Protein AF-A0A1W9WDD3-F1 (afdb_monomer)

Structure (mmCIF, N/CA/C/O backbone):
data_AF-A0A1W9WDD3-F1
#
_entry.id   AF-A0A1W9WDD3-F1
#
loop_
_atom_site.group_PDB
_atom_site.id
_atom_site.type_symbol
_atom_site.label_atom_id
_atom_site.label_alt_id
_atom_site.label_comp_id
_atom_site.label_asym_id
_atom_site.label_entity_id
_atom_site.label_seq_id
_atom_site.pdbx_PDB_ins_code
_atom_site.Cartn_x
_atom_site.Cartn_y
_atom_site.Cartn_z
_atom_site.occupancy
_atom_site.B_iso_or_equiv
_atom_site.auth_seq_id
_atom_site.auth_comp_id
_atom_site.auth_asym_id
_atom_site.auth_atom_id
_atom_site.pdbx_PDB_model_num
ATOM 1 N N . MET A 1 1 ? 7.360 3.149 29.849 1.00 46.75 1 MET A N 1
ATOM 2 C CA . MET A 1 1 ? 6.238 3.292 30.811 1.00 46.75 1 MET A CA 1
ATOM 3 C C . MET A 1 1 ? 6.661 3.147 32.284 1.00 46.75 1 MET A C 1
ATOM 5 O O . MET A 1 1 ? 6.089 3.833 33.117 1.00 46.75 1 MET A O 1
ATOM 9 N N . PHE A 1 2 ? 7.670 2.325 32.626 1.00 32.56 2 PHE A N 1
ATOM 10 C CA . PHE A 1 2 ? 8.120 2.121 34.021 1.00 32.56 2 PHE A CA 1
ATOM 11 C C . PHE A 1 2 ? 9.013 3.241 34.602 1.00 32.56 2 PHE A C 1
ATOM 13 O O . PHE A 1 2 ? 8.835 3.617 35.754 1.00 32.56 2 PHE A O 1
ATOM 20 N N . GLN A 1 3 ? 9.908 3.837 33.804 1.00 34.47 3 GLN A N 1
ATOM 21 C CA . GLN A 1 3 ? 10.825 4.909 34.243 1.00 34.47 3 GLN A CA 1
ATOM 22 C C . GLN A 1 3 ? 10.103 6.192 34.716 1.00 34.47 3 GLN A C 1
ATOM 24 O O . GLN A 1 3 ? 10.503 6.810 35.697 1.00 34.47 3 GLN A O 1
ATOM 29 N N . TYR A 1 4 ? 8.972 6.546 34.094 1.00 38.78 4 TYR A N 1
ATOM 30 C CA . TYR A 1 4 ? 8.198 7.745 34.450 1.00 38.78 4 TYR A CA 1
ATOM 31 C C . TYR A 1 4 ? 7.483 7.638 35.805 1.00 38.78 4 TYR A C 1
ATOM 33 O O . TYR A 1 4 ? 7.328 8.643 36.494 1.00 38.78 4 TYR A O 1
ATOM 41 N N . LYS A 1 5 ? 7.071 6.433 36.225 1.00 41.44 5 LYS A N 1
ATOM 42 C CA . LYS A 1 5 ? 6.385 6.248 37.516 1.00 41.44 5 LYS A CA 1
ATOM 43 C C . LYS A 1 5 ? 7.312 6.486 38.711 1.00 41.44 5 LYS A C 1
ATOM 45 O O . LYS A 1 5 ? 6.849 6.983 39.731 1.00 41.44 5 LYS A O 1
ATOM 50 N N . VAL A 1 6 ? 8.605 6.178 38.577 1.00 46.84 6 VAL A N 1
ATOM 51 C CA . VAL A 1 6 ? 9.590 6.336 39.662 1.00 46.84 6 VAL A CA 1
ATOM 52 C C . VAL A 1 6 ? 9.939 7.812 39.882 1.00 46.84 6 VAL A C 1
ATOM 54 O O . VAL A 1 6 ? 9.954 8.271 41.020 1.00 46.84 6 VAL A O 1
ATOM 57 N N . TYR A 1 7 ? 10.105 8.591 38.808 1.00 41.84 7 TYR A N 1
ATOM 58 C CA . TYR A 1 7 ? 10.371 10.035 38.902 1.00 41.84 7 TYR A CA 1
ATOM 59 C C . TYR A 1 7 ? 9.214 10.822 39.545 1.00 41.84 7 TYR A C 1
ATOM 61 O O . TYR A 1 7 ? 9.441 11.731 40.343 1.00 41.84 7 TYR A O 1
ATOM 69 N N . ILE A 1 8 ? 7.968 10.437 39.245 1.00 50.91 8 ILE A N 1
ATOM 70 C CA . ILE A 1 8 ? 6.753 11.048 39.812 1.00 50.91 8 ILE A CA 1
ATOM 71 C C . ILE A 1 8 ? 6.633 10.767 41.321 1.00 50.91 8 ILE A C 1
ATOM 73 O O . ILE A 1 8 ? 6.201 11.638 42.076 1.00 50.91 8 ILE A O 1
ATOM 77 N N . LEU A 1 9 ? 7.055 9.582 41.772 1.00 50.31 9 LEU A N 1
ATOM 78 C CA . LEU A 1 9 ? 7.060 9.195 43.188 1.00 50.31 9 LEU A CA 1
ATOM 79 C C . LEU A 1 9 ? 8.113 9.958 44.007 1.00 50.31 9 LEU A C 1
ATOM 81 O O . LEU A 1 9 ?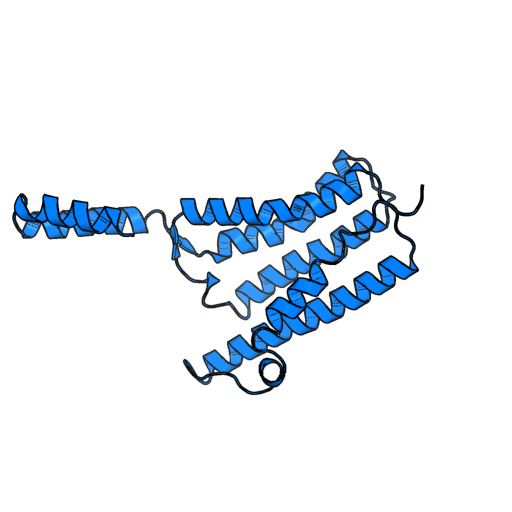 7.837 10.335 45.143 1.00 50.31 9 LEU A O 1
ATOM 85 N N . ILE A 1 10 ? 9.285 10.234 43.427 1.00 51.50 10 ILE A N 1
ATOM 86 C CA . ILE A 1 10 ? 10.371 10.958 44.111 1.00 51.50 10 ILE A CA 1
ATOM 87 C C . ILE A 1 10 ? 10.039 12.454 44.261 1.00 51.50 10 ILE A C 1
ATOM 89 O O . ILE A 1 10 ? 10.253 13.029 45.326 1.00 51.50 10 ILE A O 1
ATOM 93 N N . LEU A 1 11 ? 9.445 13.083 43.240 1.00 48.47 11 LEU A N 1
ATOM 94 C CA . LEU A 1 11 ? 9.060 14.503 43.291 1.00 48.47 11 LEU A CA 1
ATOM 95 C C . LEU A 1 11 ? 7.796 14.769 44.130 1.00 48.47 11 LEU A C 1
ATOM 97 O O . LEU A 1 11 ? 7.640 15.863 44.676 1.00 48.47 11 LEU A O 1
ATOM 101 N N . GLY A 1 12 ? 6.914 13.774 44.281 1.00 50.69 12 GLY A N 1
ATOM 102 C CA . GLY A 1 12 ? 5.698 13.876 45.097 1.00 50.69 12 GLY A CA 1
ATOM 103 C C . GLY A 1 12 ? 5.953 14.060 46.598 1.00 50.69 12 GLY A C 1
ATOM 104 O O . GLY A 1 12 ? 5.096 14.606 47.286 1.00 50.69 12 GLY A O 1
ATOM 105 N N . ASN A 1 13 ? 7.131 13.669 47.097 1.00 51.78 13 ASN A N 1
ATOM 106 C CA . ASN A 1 13 ? 7.513 13.845 48.504 1.00 51.78 13 ASN A CA 1
ATOM 107 C C . ASN A 1 13 ? 8.110 15.227 48.828 1.00 51.78 13 ASN A C 1
ATOM 109 O O . ASN A 1 13 ? 8.230 15.567 50.001 1.00 51.78 13 ASN A O 1
ATOM 113 N N . LEU A 1 14 ? 8.472 16.028 47.819 1.00 53.59 14 LEU A N 1
ATOM 114 C CA . LEU A 1 14 ? 9.126 17.334 48.003 1.00 53.59 14 LEU A CA 1
ATOM 115 C C . LEU A 1 14 ? 8.222 18.528 47.653 1.00 53.59 14 LEU A C 1
ATOM 117 O O . LEU A 1 14 ? 8.527 19.658 48.031 1.00 53.59 14 LEU A O 1
ATOM 121 N N . ALA A 1 15 ? 7.102 18.307 46.959 1.00 52.41 15 ALA A N 1
ATOM 122 C CA . ALA A 1 15 ? 6.216 19.375 46.502 1.00 52.41 15 ALA A CA 1
ATOM 123 C C . ALA A 1 15 ? 4.875 19.384 47.251 1.00 52.41 15 ALA A C 1
ATOM 125 O O . ALA A 1 15 ? 4.156 18.389 47.303 1.00 52.41 15 ALA A O 1
ATOM 126 N N . ASN A 1 16 ? 4.500 20.558 47.767 1.00 55.00 16 ASN A N 1
ATOM 127 C CA . ASN A 1 16 ? 3.171 20.837 48.311 1.00 55.00 16 ASN A CA 1
ATOM 128 C C . ASN A 1 16 ? 2.078 20.381 47.311 1.00 55.00 16 ASN A C 1
ATOM 130 O O . ASN A 1 16 ? 2.201 20.631 46.107 1.00 55.00 16 ASN A O 1
ATOM 134 N N . LYS A 1 17 ? 1.022 19.699 47.786 1.00 54.47 17 LYS A N 1
ATOM 135 C CA . LYS A 1 17 ? 0.016 18.977 46.960 1.00 54.47 17 LYS A CA 1
ATOM 136 C C . LYS A 1 17 ? -0.581 19.810 45.813 1.00 54.47 17 LYS A C 1
ATOM 138 O O . LYS A 1 17 ? 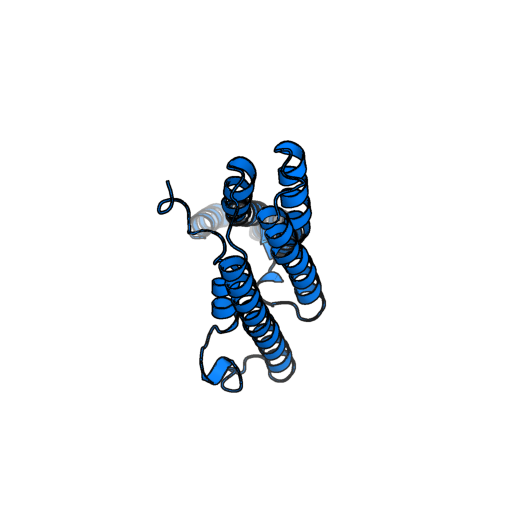-0.933 19.259 44.770 1.00 54.47 17 LYS A O 1
ATOM 143 N N . THR A 1 18 ? -0.692 21.125 45.993 1.00 54.03 18 THR A N 1
ATOM 144 C CA . THR A 1 18 ? -1.180 22.078 44.984 1.00 54.03 18 THR A CA 1
ATOM 145 C C . THR A 1 18 ? -0.206 22.266 43.818 1.00 54.03 18 THR A C 1
ATOM 147 O O . THR A 1 18 ? -0.636 22.247 42.668 1.00 54.03 18 THR A O 1
ATOM 150 N N . ASN A 1 19 ? 1.102 22.345 44.077 1.00 54.97 19 ASN A N 1
ATOM 151 C CA . ASN A 1 19 ? 2.125 22.462 43.034 1.00 54.97 19 ASN A CA 1
ATOM 152 C C . ASN A 1 19 ? 2.305 21.159 42.256 1.00 54.97 19 ASN A C 1
ATOM 154 O O . ASN A 1 19 ? 2.484 21.201 41.043 1.00 54.97 19 ASN A O 1
ATOM 158 N N . PHE A 1 20 ? 2.186 20.003 42.912 1.00 55.28 20 PHE A N 1
ATOM 159 C CA . PHE A 1 20 ? 2.306 18.706 42.243 1.00 55.28 20 PHE A CA 1
ATOM 160 C C . PHE A 1 20 ? 1.194 18.474 41.209 1.00 55.28 20 PHE A C 1
ATOM 162 O O . PHE A 1 20 ? 1.467 18.051 40.086 1.00 55.28 20 PHE A O 1
ATOM 169 N N . ARG A 1 21 ? -0.060 18.817 41.541 1.00 54.81 21 ARG A N 1
ATOM 170 C CA . ARG A 1 21 ? -1.188 18.701 40.601 1.00 54.81 21 ARG A CA 1
ATOM 171 C C . ARG A 1 21 ? -1.013 19.623 39.393 1.00 54.81 21 ARG A C 1
ATOM 173 O O . ARG A 1 21 ? -1.280 19.200 38.270 1.00 54.81 21 ARG A O 1
ATOM 180 N N . SER A 1 22 ? -0.514 20.837 39.609 1.00 56.34 22 SER A N 1
ATOM 181 C CA . SER A 1 22 ? -0.188 21.782 38.537 1.00 56.34 22 SER A CA 1
ATOM 182 C C . SER A 1 22 ? 0.984 21.306 37.678 1.00 56.34 22 SER A C 1
ATOM 184 O O . SER A 1 22 ? 0.928 21.445 36.464 1.00 56.34 22 SER A O 1
ATOM 186 N N . TYR A 1 23 ? 2.006 20.680 38.269 1.00 51.06 23 TYR A N 1
ATOM 187 C CA . TYR A 1 23 ? 3.180 20.165 37.553 1.00 51.06 23 TYR A CA 1
ATOM 188 C C . TYR A 1 23 ? 2.857 18.935 36.694 1.00 51.06 23 TYR A C 1
ATOM 190 O O . TYR A 1 23 ? 3.277 18.857 35.538 1.00 51.06 23 TYR A O 1
ATOM 198 N N . VAL A 1 24 ? 2.071 17.998 37.239 1.00 56.69 24 VAL A N 1
ATOM 199 C CA . VAL A 1 24 ? 1.551 16.831 36.508 1.00 56.69 24 VAL A CA 1
ATOM 200 C C . VAL A 1 24 ? 0.589 17.279 35.412 1.00 56.69 24 VAL A C 1
ATOM 202 O O . VAL A 1 24 ? 0.686 16.782 34.293 1.00 56.69 24 VAL A O 1
ATOM 205 N N . SER A 1 25 ? -0.288 18.250 35.689 1.00 53.16 25 SER A N 1
ATOM 206 C CA . SER A 1 25 ? -1.156 18.857 34.673 1.00 53.16 25 SER A CA 1
ATOM 207 C C . SER A 1 25 ? -0.328 19.531 33.574 1.00 53.16 25 SER A C 1
ATOM 209 O O . SER A 1 25 ? -0.533 19.244 32.406 1.00 53.16 25 SER A O 1
ATOM 211 N N . PHE A 1 26 ? 0.691 20.324 33.914 1.00 53.69 26 PHE A N 1
ATOM 212 C CA . PHE A 1 26 ? 1.566 21.004 32.953 1.00 53.69 26 PHE A CA 1
ATOM 213 C C . PHE A 1 26 ? 2.357 20.033 32.061 1.00 53.69 26 PHE A C 1
ATOM 215 O O . PHE A 1 26 ? 2.370 20.199 30.844 1.00 53.69 26 PHE A O 1
ATOM 222 N N . HIS A 1 27 ? 2.956 18.979 32.627 1.00 51.25 27 HIS A N 1
ATOM 223 C CA . HIS A 1 27 ? 3.665 17.958 31.842 1.00 51.25 27 HIS A CA 1
ATOM 224 C C . HIS A 1 27 ? 2.716 17.110 30.986 1.00 51.25 27 HIS A C 1
ATOM 226 O O . HIS A 1 27 ? 3.048 16.789 29.847 1.00 51.25 27 HIS A O 1
ATOM 232 N N . SER A 1 28 ? 1.526 16.785 31.498 1.00 53.06 28 SER A N 1
ATOM 233 C CA . SER A 1 28 ? 0.497 16.080 30.722 1.00 53.06 28 SER A CA 1
ATOM 234 C C . SER A 1 28 ? -0.015 16.955 29.575 1.00 53.06 28 SER A C 1
ATOM 236 O O . SER A 1 28 ? -0.119 16.483 28.451 1.00 53.06 28 SER A O 1
ATOM 238 N N . ASN A 1 29 ? -0.237 18.247 29.821 1.00 49.88 29 ASN A N 1
ATOM 239 C CA . ASN A 1 29 ? -0.678 19.210 28.812 1.00 49.88 29 ASN A CA 1
ATOM 240 C C . ASN A 1 29 ? 0.407 19.474 27.755 1.00 49.88 29 ASN A C 1
ATOM 242 O O . ASN A 1 29 ? 0.085 19.602 26.579 1.00 49.88 29 ASN A O 1
ATOM 246 N N . CYS A 1 30 ? 1.690 19.480 28.132 1.00 48.28 30 CYS A N 1
ATOM 247 C CA . CYS A 1 30 ? 2.807 19.589 27.187 1.00 48.28 30 CYS A CA 1
ATOM 248 C C . CYS A 1 30 ? 2.955 18.330 26.310 1.00 48.28 30 CYS A C 1
ATOM 250 O O . CYS A 1 30 ? 3.182 18.433 25.107 1.00 48.28 30 CYS A O 1
ATOM 252 N N . ALA A 1 31 ? 2.744 17.137 26.876 1.00 51.06 31 ALA A N 1
ATOM 253 C CA . ALA A 1 31 ? 2.709 15.891 26.106 1.00 51.06 31 ALA A CA 1
ATOM 254 C C . ALA A 1 31 ? 1.497 15.815 25.153 1.00 51.06 31 ALA A C 1
ATOM 256 O O . ALA A 1 31 ? 1.619 15.273 24.057 1.00 51.06 31 ALA A O 1
ATOM 257 N N . ILE A 1 32 ? 0.354 16.395 25.538 1.00 54.72 32 ILE A N 1
ATOM 258 C CA . ILE A 1 32 ? -0.838 16.518 24.682 1.00 54.72 32 ILE A CA 1
ATOM 259 C C . ILE A 1 32 ? -0.589 17.498 23.520 1.00 54.72 32 ILE A C 1
ATOM 261 O O . ILE A 1 32 ? -1.024 17.228 22.402 1.00 54.72 32 ILE A O 1
ATOM 265 N N . LEU A 1 33 ? 0.172 18.581 23.736 1.00 57.88 33 LEU A N 1
ATOM 266 C CA . LEU A 1 33 ? 0.519 19.563 22.692 1.00 57.88 33 LEU A CA 1
ATOM 267 C C . LEU A 1 33 ? 1.367 18.979 21.541 1.00 57.88 33 LEU A C 1
ATOM 269 O O . LEU A 1 33 ? 1.357 19.532 20.445 1.00 57.88 33 LEU A O 1
ATOM 273 N N . PHE A 1 34 ? 2.046 17.846 21.755 1.00 69.44 34 PHE A N 1
ATOM 274 C CA . PHE A 1 34 ? 2.798 17.107 20.731 1.00 69.44 34 PHE A CA 1
ATOM 275 C C . PHE A 1 34 ? 2.235 15.694 20.512 1.00 69.44 34 PHE A C 1
ATOM 277 O O . PHE A 1 34 ? 2.986 14.716 20.385 1.00 69.44 34 PHE A O 1
ATOM 284 N N . SER A 1 35 ? 0.911 15.577 20.443 1.00 82.25 35 SER A N 1
ATOM 285 C CA . SER A 1 35 ? 0.232 14.343 20.046 1.00 82.25 35 SER A CA 1
A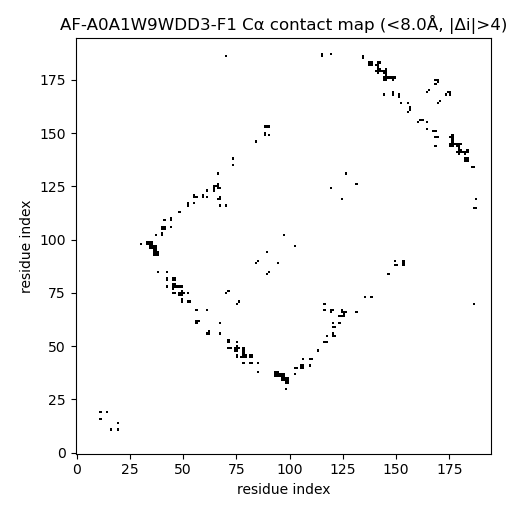TOM 286 C C . SER A 1 35 ? -0.569 14.540 18.760 1.00 82.25 35 SER A C 1
ATOM 288 O O . SER A 1 35 ? -1.079 15.628 18.498 1.00 82.25 35 SER A O 1
ATOM 290 N N . MET A 1 36 ? -0.586 13.510 17.915 1.00 88.88 36 MET A N 1
ATOM 291 C CA . MET A 1 36 ? -1.409 13.461 16.708 1.00 88.88 36 MET A CA 1
ATOM 292 C C . MET A 1 36 ? -1.931 12.048 16.483 1.00 88.88 36 MET A C 1
ATOM 294 O O . MET A 1 36 ? -1.282 11.060 16.840 1.00 88.88 36 MET A O 1
ATOM 298 N N . LYS A 1 37 ? -3.067 11.951 15.793 1.00 92.44 37 LYS A N 1
ATOM 299 C CA . LYS A 1 37 ? -3.647 10.672 15.394 1.00 92.44 37 LYS A CA 1
ATOM 300 C C . LYS A 1 37 ? -2.690 9.873 14.525 1.00 92.44 37 LYS A C 1
ATOM 302 O O . LYS A 1 37 ? -2.165 10.373 13.524 1.00 92.44 37 LYS A O 1
ATOM 307 N N . GLN A 1 38 ? -2.546 8.595 14.860 1.00 92.62 38 GLN A N 1
ATOM 308 C CA . GLN A 1 38 ? -1.686 7.668 14.129 1.00 92.62 38 GLN A CA 1
ATOM 309 C C . GLN A 1 38 ? -2.016 7.604 12.630 1.00 92.62 38 GLN A C 1
ATOM 311 O O . GLN A 1 38 ? -1.099 7.498 11.810 1.00 92.62 38 GLN A O 1
ATOM 316 N N . LYS A 1 39 ? -3.296 7.728 12.257 1.00 93.62 39 LYS A N 1
ATOM 317 C CA . LYS A 1 39 ? -3.730 7.696 10.856 1.00 93.62 39 LYS A CA 1
ATOM 318 C C . LYS A 1 39 ? -3.023 8.715 9.971 1.00 93.62 39 LYS A C 1
ATOM 320 O O . LYS A 1 39 ? -2.744 8.392 8.829 1.00 93.62 39 LYS A O 1
ATOM 325 N N . TYR A 1 40 ? -2.666 9.901 10.472 1.00 93.81 40 TYR A N 1
ATOM 326 C CA . TYR A 1 40 ? -2.059 10.930 9.623 1.00 93.81 40 TYR A CA 1
ATOM 327 C C . TYR A 1 40 ? -0.694 10.502 9.086 1.00 93.81 40 TYR A C 1
ATOM 329 O O . TYR A 1 40 ? -0.394 10.748 7.920 1.00 93.81 40 TYR A O 1
ATOM 337 N N . PHE A 1 41 ? 0.106 9.804 9.894 1.00 93.75 41 PHE A N 1
ATOM 338 C CA . PHE A 1 41 ? 1.389 9.256 9.451 1.00 93.75 41 PHE A CA 1
ATOM 339 C C . PHE A 1 41 ? 1.190 8.155 8.404 1.00 93.75 41 PHE A C 1
ATOM 341 O O . PHE A 1 41 ? 1.862 8.143 7.373 1.00 93.75 41 PHE A O 1
ATOM 348 N N . ILE A 1 42 ? 0.238 7.253 8.653 1.00 92.50 42 ILE A N 1
ATOM 349 C CA . ILE A 1 42 ? -0.048 6.119 7.770 1.00 92.50 42 ILE A CA 1
ATOM 350 C C . ILE A 1 42 ? -0.628 6.607 6.436 1.00 92.50 42 ILE A C 1
ATOM 352 O O . ILE A 1 42 ? -0.112 6.262 5.375 1.00 92.50 42 ILE A O 1
ATOM 356 N N . ASP A 1 43 ? -1.666 7.436 6.485 1.00 95.19 43 ASP A N 1
ATOM 357 C CA . ASP A 1 43 ? -2.387 7.941 5.319 1.00 95.19 43 ASP A CA 1
ATOM 358 C C . ASP A 1 43 ? -1.480 8.804 4.444 1.00 95.19 43 ASP A C 1
ATOM 360 O O . ASP A 1 43 ? -1.488 8.642 3.226 1.00 95.19 43 ASP A O 1
ATOM 364 N N . SER A 1 44 ? -0.628 9.643 5.046 1.00 94.50 44 SER A N 1
ATOM 365 C CA . SER A 1 44 ? 0.354 10.435 4.293 1.00 94.50 44 SER A CA 1
ATOM 366 C C . SER A 1 44 ? 1.336 9.539 3.543 1.00 94.50 44 SER A C 1
ATOM 368 O O . SER A 1 44 ? 1.573 9.745 2.355 1.00 94.50 44 SER A O 1
ATOM 370 N N . HIS A 1 45 ? 1.869 8.502 4.197 1.00 94.88 45 HIS A N 1
ATOM 371 C CA . HIS A 1 45 ? 2.766 7.549 3.543 1.00 94.88 45 HIS A CA 1
ATOM 372 C C . HIS A 1 45 ? 2.064 6.806 2.392 1.00 94.88 45 HIS A C 1
ATOM 374 O O . HIS A 1 45 ? 2.619 6.661 1.298 1.00 94.88 45 HIS A O 1
ATOM 380 N N . LYS A 1 46 ? 0.833 6.331 2.614 1.00 93.44 46 LYS A N 1
ATOM 381 C CA . LYS A 1 46 ? 0.049 5.615 1.595 1.00 93.44 46 LYS A CA 1
ATOM 382 C C . LYS A 1 46 ? -0.283 6.523 0.407 1.00 93.44 46 LYS A C 1
ATOM 384 O O . LYS A 1 46 ? -0.047 6.112 -0.726 1.00 93.44 46 LYS A O 1
ATOM 389 N N . ALA A 1 47 ? -0.721 7.758 0.648 1.00 93.88 47 ALA A N 1
ATOM 390 C CA . ALA A 1 47 ? -0.989 8.751 -0.395 1.00 93.88 47 ALA A CA 1
ATOM 391 C C . ALA A 1 47 ? 0.264 9.078 -1.221 1.00 93.88 47 ALA A C 1
ATOM 393 O O . ALA A 1 47 ? 0.213 9.143 -2.449 1.00 93.88 47 ALA A O 1
ATOM 394 N N . LEU A 1 48 ? 1.404 9.246 -0.546 1.00 95.88 48 LEU A N 1
ATOM 395 C CA . LEU A 1 48 ? 2.659 9.650 -1.173 1.00 95.88 48 LEU A CA 1
ATOM 396 C C . LEU A 1 48 ? 3.320 8.521 -1.978 1.00 95.88 48 LEU A C 1
ATOM 398 O O . LEU A 1 48 ? 4.105 8.795 -2.882 1.00 95.88 48 LEU A O 1
ATOM 402 N N . THR A 1 49 ? 2.980 7.259 -1.700 1.00 94.69 49 THR A N 1
ATOM 403 C CA . THR A 1 49 ? 3.606 6.090 -2.340 1.00 94.69 49 THR A CA 1
ATOM 404 C C . THR A 1 49 ? 3.537 6.158 -3.870 1.00 94.69 49 THR A C 1
ATOM 406 O O . THR A 1 49 ? 4.549 5.935 -4.527 1.00 94.69 49 THR A O 1
ATOM 409 N N . GLY A 1 50 ? 2.390 6.525 -4.455 1.00 95.12 50 GLY A N 1
ATOM 410 C CA . GLY A 1 50 ? 2.271 6.653 -5.913 1.00 95.12 50 GLY A CA 1
ATOM 411 C C . GLY A 1 50 ? 3.192 7.732 -6.497 1.00 95.12 50 GLY A C 1
ATOM 412 O O . GLY A 1 50 ? 3.878 7.497 -7.487 1.00 95.12 50 GLY A O 1
ATOM 413 N N . LEU A 1 51 ? 3.275 8.894 -5.845 1.00 97.44 51 LEU A N 1
ATOM 414 C CA . LEU A 1 51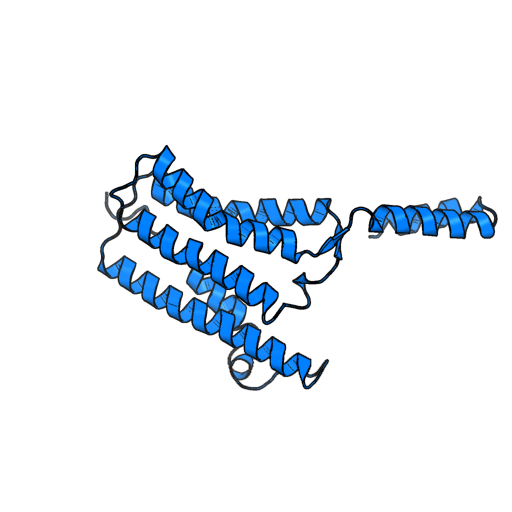 ? 4.151 9.989 -6.278 1.00 97.44 51 LEU A CA 1
ATOM 415 C C . LEU A 1 51 ? 5.632 9.611 -6.171 1.00 97.44 51 LEU A C 1
ATOM 417 O O . LEU A 1 51 ? 6.409 9.935 -7.064 1.00 97.44 51 LEU A O 1
ATOM 421 N N . VAL A 1 52 ? 6.015 8.892 -5.113 1.00 96.69 52 VAL A N 1
ATOM 422 C CA . VAL A 1 52 ? 7.387 8.398 -4.925 1.00 96.69 52 VAL A CA 1
ATOM 423 C C . VAL A 1 52 ? 7.762 7.405 -6.018 1.00 96.69 52 VAL A C 1
ATOM 425 O O . VAL A 1 52 ? 8.831 7.533 -6.608 1.00 96.69 52 VAL A O 1
ATOM 428 N N . VAL A 1 53 ? 6.882 6.457 -6.345 1.00 96.81 53 VAL A N 1
ATOM 429 C CA . VAL A 1 53 ? 7.131 5.493 -7.427 1.00 96.81 53 VAL A CA 1
ATOM 430 C C . VAL A 1 53 ? 7.228 6.203 -8.781 1.00 96.81 53 VAL A C 1
ATOM 432 O O . VAL A 1 53 ? 8.140 5.916 -9.552 1.00 96.81 53 VAL A O 1
ATOM 435 N N . LEU A 1 54 ? 6.353 7.171 -9.063 1.00 97.94 54 LEU A N 1
ATOM 436 C CA . LEU A 1 54 ? 6.430 7.968 -10.292 1.00 97.94 54 LEU A CA 1
ATOM 437 C C . LEU A 1 54 ? 7.741 8.769 -10.374 1.00 97.94 54 LEU A C 1
ATOM 439 O O . LEU A 1 54 ? 8.375 8.816 -11.428 1.00 97.94 54 LEU A O 1
ATOM 443 N N . LEU A 1 55 ? 8.181 9.352 -9.257 1.00 98.00 55 LEU A N 1
ATOM 444 C CA . LEU A 1 55 ? 9.467 10.038 -9.171 1.00 98.00 55 LEU A CA 1
ATOM 445 C C . LEU A 1 55 ? 10.636 9.073 -9.418 1.00 98.00 55 LEU A C 1
ATOM 447 O O . LEU A 1 55 ? 11.569 9.428 -10.132 1.00 98.00 55 LEU A O 1
ATOM 451 N N . MET A 1 56 ? 10.582 7.847 -8.890 1.00 97.56 56 MET A N 1
ATOM 452 C CA . MET A 1 56 ? 11.585 6.817 -9.179 1.00 97.56 56 MET A CA 1
ATOM 453 C C . MET A 1 56 ? 11.624 6.483 -10.678 1.00 97.56 56 MET A C 1
ATOM 455 O O . MET A 1 56 ? 12.712 6.427 -11.247 1.00 97.56 56 MET A O 1
ATOM 459 N N . ILE A 1 57 ? 10.469 6.323 -11.338 1.00 97.88 57 ILE A N 1
ATOM 460 C CA . ILE A 1 57 ? 10.405 6.099 -12.796 1.00 97.88 57 ILE A CA 1
ATOM 461 C C . ILE A 1 57 ? 11.116 7.231 -13.546 1.00 97.88 57 ILE A C 1
ATOM 463 O O . ILE A 1 57 ? 11.895 6.959 -14.461 1.00 97.88 57 ILE A O 1
ATOM 467 N N . ALA A 1 58 ? 10.897 8.480 -13.129 1.00 98.19 58 ALA A N 1
ATOM 468 C CA . ALA A 1 58 ? 11.533 9.645 -13.734 1.00 98.19 58 ALA A CA 1
ATOM 469 C C . ALA A 1 58 ? 13.054 9.680 -13.502 1.00 98.19 58 ALA A C 1
ATOM 471 O O . ALA A 1 58 ? 13.806 9.862 -14.457 1.00 98.19 58 ALA A O 1
ATOM 472 N N . ILE A 1 59 ? 13.513 9.465 -12.262 1.00 98.25 59 ILE A N 1
ATOM 473 C CA . ILE A 1 59 ? 14.941 9.498 -11.892 1.00 98.25 59 ILE A CA 1
ATOM 474 C C . ILE A 1 59 ? 15.740 8.417 -12.634 1.00 98.25 59 ILE A C 1
ATOM 476 O O . IL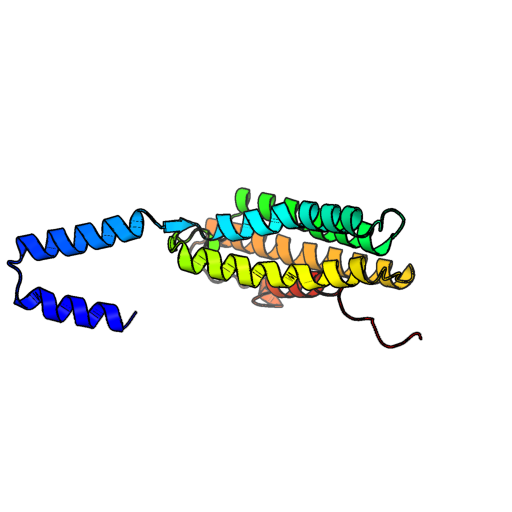E A 1 59 ? 16.847 8.683 -13.094 1.00 98.25 59 ILE A O 1
ATOM 480 N N . TYR A 1 60 ? 15.182 7.212 -12.770 1.00 97.56 60 TYR A N 1
ATOM 481 C CA . TYR A 1 60 ? 15.844 6.071 -13.418 1.00 97.56 60 TYR A CA 1
ATOM 482 C C . TYR A 1 60 ? 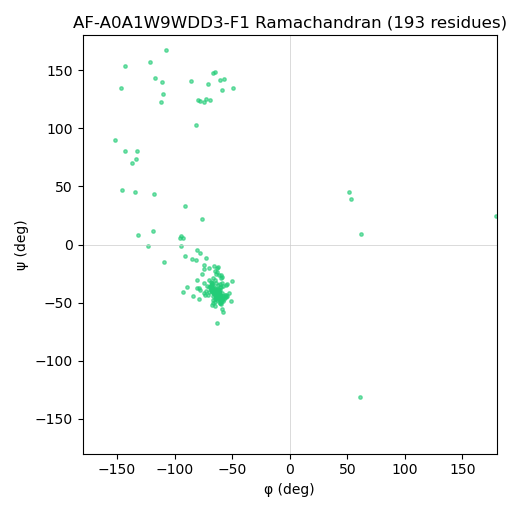15.496 5.917 -14.910 1.00 97.56 60 TYR A C 1
ATOM 484 O O . TYR A 1 60 ? 15.874 4.919 -15.526 1.00 97.56 60 TYR A O 1
ATOM 492 N N . ASN A 1 61 ? 14.779 6.885 -15.495 1.00 97.50 61 ASN A N 1
ATOM 493 C CA . ASN A 1 61 ? 14.372 6.907 -16.904 1.00 97.50 61 ASN A CA 1
ATOM 494 C C . ASN A 1 61 ? 13.624 5.634 -17.371 1.00 97.50 61 ASN A C 1
ATOM 496 O O . ASN A 1 61 ? 13.813 5.156 -18.488 1.00 97.50 61 ASN A O 1
ATOM 500 N N . GLN A 1 62 ? 12.757 5.077 -16.522 1.00 96.81 62 GLN A N 1
ATOM 501 C CA . GLN A 1 62 ? 12.045 3.808 -16.758 1.00 96.81 62 GLN A CA 1
ATOM 502 C C . GLN A 1 62 ? 10.677 3.989 -17.441 1.00 96.81 62 GLN A C 1
ATOM 504 O O . GLN A 1 62 ? 9.733 3.244 -17.181 1.00 96.81 62 GLN A O 1
ATOM 509 N N . TRP A 1 63 ? 10.532 4.985 -18.317 1.00 97.69 63 TRP A N 1
ATOM 510 C CA . TRP A 1 63 ? 9.233 5.365 -18.895 1.00 97.69 63 TRP A CA 1
ATOM 511 C C . TRP A 1 63 ? 8.585 4.289 -19.774 1.00 97.69 63 TRP A C 1
ATOM 513 O O . TRP A 1 63 ? 7.365 4.268 -19.907 1.00 97.69 63 TRP A O 1
ATOM 523 N N . THR A 1 64 ? 9.369 3.383 -20.357 1.00 96.69 64 THR A N 1
ATOM 524 C CA . THR A 1 64 ? 8.873 2.269 -21.186 1.00 96.69 64 THR A CA 1
ATOM 525 C C . THR A 1 64 ? 8.690 0.969 -20.394 1.00 96.69 64 THR A C 1
ATOM 527 O O . THR A 1 64 ? 8.242 -0.035 -20.946 1.00 96.69 64 THR A O 1
ATOM 530 N N . ASN A 1 65 ? 9.012 0.962 -19.095 1.00 94.12 65 ASN A N 1
ATOM 531 C CA . ASN A 1 65 ? 8.967 -0.233 -18.263 1.00 94.12 65 ASN A CA 1
ATOM 532 C C . ASN A 1 65 ? 7.537 -0.529 -17.784 1.00 94.12 65 ASN A C 1
ATOM 534 O O . ASN A 1 65 ? 7.023 0.082 -16.846 1.00 94.12 65 ASN A O 1
ATOM 538 N N . THR A 1 66 ? 6.897 -1.516 -18.413 1.00 95.00 66 THR A N 1
ATOM 539 C CA . THR A 1 66 ? 5.535 -1.950 -18.067 1.00 95.00 66 THR A CA 1
ATOM 540 C C . THR A 1 66 ? 5.411 -2.445 -16.623 1.00 95.00 66 THR A C 1
ATOM 542 O O . THR A 1 66 ? 4.400 -2.164 -15.982 1.00 95.00 66 THR A O 1
ATOM 545 N N . THR A 1 67 ? 6.428 -3.124 -16.080 1.00 94.12 67 THR A N 1
ATOM 546 C CA . THR A 1 67 ? 6.439 -3.584 -14.681 1.00 94.12 67 THR A CA 1
ATOM 547 C C . THR A 1 67 ? 6.341 -2.398 -13.723 1.00 94.12 67 THR A C 1
ATOM 549 O O . THR A 1 67 ? 5.543 -2.424 -12.787 1.00 94.12 67 THR A O 1
ATOM 552 N N . ALA A 1 68 ? 7.113 -1.336 -13.979 1.00 94.94 68 ALA A N 1
ATOM 553 C CA . ALA A 1 68 ? 7.127 -0.136 -13.146 1.00 94.94 68 ALA A CA 1
ATOM 554 C C . ALA A 1 68 ? 5.777 0.600 -13.176 1.00 94.94 68 ALA A C 1
ATOM 556 O O . ALA A 1 68 ? 5.254 0.981 -12.127 1.00 94.94 68 ALA A O 1
ATOM 557 N N . TRP A 1 69 ? 5.173 0.735 -14.360 1.00 96.75 69 TRP A N 1
ATOM 558 C CA . TRP A 1 69 ? 3.839 1.324 -14.509 1.00 96.75 69 TRP A CA 1
ATOM 559 C C . TRP A 1 69 ? 2.748 0.505 -13.829 1.00 96.75 69 TRP A C 1
ATOM 561 O O . TRP A 1 69 ? 1.860 1.078 -13.196 1.00 96.75 69 TRP A O 1
ATOM 571 N N . LEU A 1 70 ? 2.815 -0.824 -13.920 1.00 95.06 70 LEU A N 1
ATOM 572 C CA . LEU A 1 70 ? 1.845 -1.679 -13.250 1.00 95.06 70 LEU A CA 1
ATOM 573 C C . LEU A 1 70 ? 2.001 -1.596 -11.729 1.00 95.06 70 LEU A C 1
ATOM 575 O O . LEU A 1 70 ? 1.002 -1.463 -11.026 1.00 95.06 70 LEU A O 1
ATOM 579 N N . TYR A 1 71 ? 3.236 -1.570 -11.218 1.00 94.31 71 TYR A N 1
ATOM 580 C CA . TYR A 1 71 ? 3.494 -1.335 -9.797 1.00 94.31 71 TYR A CA 1
ATOM 581 C C . TYR A 1 71 ? 2.921 0.014 -9.339 1.00 94.31 71 TYR A C 1
ATOM 583 O O . TYR A 1 71 ? 2.236 0.080 -8.315 1.00 94.31 71 TYR A O 1
ATOM 591 N N . LEU A 1 72 ? 3.161 1.083 -10.109 1.00 95.88 72 LEU A N 1
ATOM 592 C CA . LEU A 1 72 ? 2.614 2.415 -9.845 1.00 95.88 72 LEU A CA 1
ATOM 593 C C . LEU A 1 72 ? 1.083 2.399 -9.815 1.00 95.88 72 LEU A C 1
ATOM 595 O O . LEU A 1 72 ? 0.496 2.942 -8.883 1.00 95.88 72 LEU A O 1
ATOM 599 N N . ALA A 1 73 ? 0.437 1.770 -10.797 1.00 96.06 73 ALA A N 1
ATOM 600 C CA . ALA A 1 73 ? -1.017 1.680 -10.848 1.00 96.06 73 ALA A CA 1
ATOM 601 C C . ALA A 1 73 ? -1.565 0.941 -9.619 1.00 96.06 73 ALA A C 1
ATOM 603 O O . ALA A 1 73 ? -2.420 1.463 -8.909 1.00 96.06 73 ALA A O 1
ATOM 604 N N . LEU A 1 74 ? -1.022 -0.235 -9.302 1.00 94.06 74 LEU A N 1
ATOM 605 C CA . LEU A 1 74 ? -1.495 -1.045 -8.181 1.00 94.06 74 LEU A CA 1
ATOM 606 C C . LEU A 1 74 ? -1.254 -0.349 -6.832 1.00 94.06 74 LEU A C 1
ATOM 608 O O . LEU A 1 74 ? -2.190 -0.156 -6.055 1.00 94.06 74 LEU A O 1
ATOM 612 N N . HIS A 1 75 ? -0.031 0.083 -6.530 1.00 93.25 75 HIS A N 1
ATOM 613 C CA . HIS A 1 75 ? 0.277 0.668 -5.219 1.00 93.25 75 HIS A CA 1
ATOM 614 C C . HIS A 1 75 ? -0.140 2.137 -5.089 1.00 93.25 75 HIS A C 1
ATOM 616 O O . HIS A 1 75 ? -0.509 2.568 -3.995 1.00 93.25 75 HIS A O 1
ATOM 622 N N . GLY A 1 76 ? -0.135 2.900 -6.183 1.00 95.00 76 GLY A N 1
ATOM 623 C CA . GLY A 1 76 ? -0.642 4.271 -6.216 1.00 95.00 76 GLY A CA 1
ATOM 624 C C . GLY A 1 76 ? -2.152 4.313 -6.003 1.00 95.00 76 GLY A C 1
ATOM 625 O O . GLY A 1 76 ? -2.624 5.007 -5.100 1.00 95.00 76 GLY A O 1
ATOM 626 N N . THR A 1 77 ? -2.915 3.503 -6.747 1.00 96.12 77 THR A N 1
ATOM 627 C CA . THR A 1 77 ? -4.365 3.391 -6.535 1.00 96.12 77 THR A CA 1
ATOM 628 C C . THR A 1 77 ? -4.681 2.807 -5.162 1.00 96.12 77 THR A C 1
ATOM 630 O O . THR A 1 77 ? -5.578 3.316 -4.492 1.00 96.12 77 THR A O 1
ATOM 633 N N . TYR A 1 78 ? -3.915 1.818 -4.683 1.00 94.50 78 TYR A N 1
ATOM 634 C CA . TYR A 1 78 ? -4.060 1.323 -3.310 1.00 94.50 78 TYR A CA 1
ATOM 635 C C . TYR A 1 78 ? -3.926 2.440 -2.275 1.00 94.50 78 TYR A C 1
ATOM 637 O O . TYR A 1 78 ? -4.733 2.522 -1.353 1.00 94.50 78 TYR A O 1
ATOM 645 N N . GLY A 1 79 ? -2.920 3.304 -2.435 1.00 94.81 79 GLY A N 1
ATOM 646 C CA . GLY A 1 79 ? -2.688 4.442 -1.554 1.00 94.81 79 GLY A CA 1
ATOM 647 C C . GLY A 1 79 ? -3.889 5.382 -1.485 1.00 94.81 79 GLY A C 1
ATOM 648 O O . GLY A 1 79 ? -4.318 5.760 -0.397 1.00 94.81 79 GLY A O 1
ATOM 649 N N . ILE A 1 80 ? -4.491 5.687 -2.636 1.00 96.19 80 ILE A N 1
ATOM 650 C CA . ILE A 1 80 ? -5.708 6.506 -2.719 1.00 96.19 80 ILE A CA 1
ATOM 651 C C . ILE A 1 80 ? -6.888 5.797 -2.039 1.00 96.19 80 ILE A C 1
ATOM 653 O O . ILE A 1 80 ? -7.562 6.390 -1.196 1.00 96.19 80 ILE A O 1
ATOM 657 N N . LEU A 1 81 ? -7.125 4.520 -2.362 1.00 96.19 81 LEU A N 1
ATOM 658 C CA . LEU A 1 81 ? -8.208 3.729 -1.767 1.00 96.19 81 LEU A CA 1
ATOM 659 C C . LEU A 1 81 ? -8.061 3.604 -0.248 1.00 96.19 81 LEU A C 1
ATOM 661 O O . LEU A 1 81 ? -9.058 3.652 0.467 1.00 96.19 81 LEU A O 1
ATOM 665 N N . TRP A 1 82 ? -6.832 3.489 0.253 1.00 95.31 82 TRP A N 1
ATOM 666 C CA . TRP A 1 82 ? -6.540 3.477 1.681 1.00 95.31 82 TRP A CA 1
ATOM 667 C C . TRP A 1 82 ? -6.992 4.768 2.361 1.00 95.31 82 TRP A C 1
ATOM 669 O O . TRP A 1 82 ? -7.703 4.716 3.365 1.00 95.31 82 TRP A O 1
ATOM 679 N N . VAL A 1 83 ? -6.617 5.925 1.806 1.00 96.25 83 VAL A N 1
ATOM 680 C CA . VAL A 1 83 ? -7.020 7.232 2.348 1.00 96.25 83 VAL A CA 1
ATOM 681 C C . VAL A 1 83 ? -8.540 7.383 2.300 1.00 96.25 83 VAL A C 1
ATOM 683 O O . VAL A 1 83 ? -9.145 7.833 3.272 1.00 96.25 83 VAL A O 1
ATOM 686 N N . LEU A 1 84 ? -9.187 6.957 1.212 1.00 96.44 84 LEU A N 1
ATOM 687 C CA . LEU A 1 84 ? -10.650 6.959 1.116 1.00 96.44 84 LEU A CA 1
ATOM 688 C C . LEU A 1 84 ? -11.285 6.089 2.208 1.00 96.44 84 LEU A C 1
ATOM 690 O O . LEU A 1 84 ? -12.142 6.571 2.947 1.00 96.44 84 LEU A O 1
ATOM 694 N N . LYS A 1 85 ? -10.817 4.848 2.378 1.00 94.88 85 LYS A N 1
ATOM 695 C CA . LYS A 1 85 ? -11.210 3.955 3.482 1.00 94.88 85 LYS A CA 1
ATOM 696 C C . LYS A 1 85 ? -11.072 4.646 4.840 1.00 94.88 85 LYS A C 1
ATOM 698 O O . LYS A 1 85 ? -12.012 4.607 5.629 1.00 94.88 85 LYS A O 1
ATOM 703 N N . SER A 1 86 ? -9.925 5.278 5.096 1.00 95.00 86 SER A N 1
ATOM 704 C CA . SER A 1 86 ? -9.608 5.923 6.377 1.00 95.00 86 SER A CA 1
ATOM 705 C C . SER A 1 86 ? -10.611 7.032 6.716 1.00 95.00 86 SER A C 1
ATOM 707 O O . SER A 1 86 ? -10.914 7.270 7.882 1.00 95.00 86 SER A O 1
ATOM 709 N N . ASN A 1 87 ? -11.201 7.664 5.697 1.00 94.69 87 ASN A N 1
ATOM 710 C CA . ASN A 1 87 ? -12.233 8.684 5.868 1.00 94.69 87 ASN A CA 1
ATOM 711 C C . ASN A 1 87 ? -13.666 8.118 5.921 1.00 94.69 87 ASN A C 1
ATOM 713 O O . ASN A 1 87 ? -14.489 8.638 6.672 1.00 94.69 87 ASN A O 1
ATOM 717 N N . ILE A 1 88 ? -13.986 7.073 5.147 1.00 95.44 88 ILE A N 1
ATOM 718 C CA . ILE A 1 88 ? -15.358 6.538 5.031 1.00 95.44 88 ILE A CA 1
ATOM 719 C C . ILE A 1 88 ? -15.685 5.560 6.173 1.00 95.44 88 ILE A C 1
ATOM 721 O O . ILE A 1 88 ? -16.768 5.621 6.757 1.00 95.44 88 ILE A O 1
ATOM 725 N N . PHE A 1 89 ? -14.763 4.654 6.498 1.00 95.44 89 PHE A N 1
ATOM 726 C CA . PHE A 1 89 ? -14.921 3.627 7.532 1.00 95.44 89 PHE A CA 1
ATOM 727 C C . PHE A 1 89 ? -13.633 3.507 8.373 1.00 95.44 89 PHE A C 1
ATOM 729 O O . PHE A 1 89 ? -12.909 2.515 8.270 1.00 95.44 89 PHE A O 1
ATOM 736 N N . PRO A 1 90 ? -13.325 4.523 9.208 1.00 93.56 90 PRO A N 1
ATOM 737 C CA . PRO A 1 90 ? -12.066 4.605 9.950 1.00 93.56 90 PRO A CA 1
ATOM 738 C C . PRO A 1 90 ? -11.851 3.426 10.905 1.00 93.56 90 PRO A C 1
ATOM 740 O O . PRO A 1 90 ? -12.770 2.988 11.606 1.00 93.56 90 PRO A O 1
ATOM 743 N N . ASP A 1 91 ? -10.600 2.966 10.999 1.00 89.88 91 ASP A N 1
ATOM 744 C CA . ASP A 1 91 ? -10.185 2.005 12.020 1.00 89.88 91 ASP A CA 1
ATOM 745 C C . ASP A 1 91 ? -9.939 2.719 13.355 1.00 89.88 91 ASP A C 1
ATOM 747 O O . ASP A 1 91 ? -9.121 3.637 13.453 1.00 89.88 91 ASP A O 1
ATOM 751 N N . LYS A 1 92 ? -10.617 2.261 14.414 1.00 88.06 92 LYS A N 1
ATOM 752 C CA . LYS A 1 92 ? -10.500 2.839 15.762 1.00 88.06 92 LYS A CA 1
ATOM 753 C C . LYS A 1 92 ? -9.069 2.808 16.302 1.00 88.06 92 LYS A C 1
ATOM 755 O O . LYS A 1 92 ? -8.717 3.662 17.110 1.00 88.06 92 LYS A O 1
ATOM 760 N N . SER A 1 93 ? -8.255 1.847 15.871 1.00 87.25 93 SER A N 1
ATOM 761 C CA . SER A 1 93 ? -6.861 1.709 16.302 1.00 87.25 93 SER A CA 1
ATOM 762 C C . SER A 1 93 ? -6.000 2.866 15.797 1.00 87.25 93 SER A C 1
ATOM 764 O O . SER A 1 93 ? -5.083 3.292 16.487 1.00 87.25 93 SER A O 1
ATOM 766 N N . TRP A 1 94 ? -6.306 3.409 14.614 1.00 87.94 94 TRP A N 1
ATOM 767 C CA . TRP A 1 94 ? -5.532 4.492 13.992 1.00 87.94 94 TRP A CA 1
ATOM 768 C C . TRP A 1 94 ? -6.042 5.890 14.355 1.00 87.94 94 TRP A C 1
ATOM 770 O O . TRP A 1 94 ? -5.371 6.888 14.094 1.00 87.94 94 TRP A O 1
ATOM 780 N N . GLU A 1 95 ? -7.210 5.966 14.993 1.00 91.50 95 GLU A N 1
ATOM 781 C CA . GLU A 1 95 ? -7.764 7.195 15.569 1.00 91.50 95 GLU A CA 1
ATOM 782 C C . GLU A 1 95 ? -7.161 7.531 16.945 1.00 91.50 95 GLU A C 1
ATOM 784 O O . GLU A 1 95 ? -7.470 8.582 17.504 1.00 91.50 95 GLU A O 1
ATOM 789 N N . GLN A 1 96 ? -6.307 6.659 17.493 1.00 90.88 96 GLN A N 1
ATOM 790 C CA . GLN A 1 96 ? -5.621 6.896 18.761 1.00 90.88 96 GLN A CA 1
ATOM 791 C C . GLN A 1 96 ? -4.551 7.983 18.620 1.00 90.88 96 GLN A C 1
ATOM 793 O O . GLN A 1 96 ? -3.790 8.015 17.648 1.00 90.88 96 GLN A O 1
ATOM 798 N N . GLU A 1 97 ? -4.489 8.858 19.625 1.00 91.44 97 GLU A N 1
ATOM 799 C CA . GLU A 1 97 ? -3.448 9.873 19.742 1.00 91.44 97 GLU A CA 1
ATOM 800 C C . GLU A 1 97 ? -2.127 9.214 20.134 1.00 91.44 97 GLU A C 1
ATOM 802 O O . GLU A 1 97 ? -2.034 8.503 21.140 1.00 91.44 97 GLU A O 1
ATOM 807 N N . ILE A 1 98 ? -1.096 9.464 19.334 1.00 90.88 98 ILE A N 1
ATOM 808 C CA . ILE A 1 98 ? 0.259 8.984 19.580 1.00 90.88 98 ILE A CA 1
ATOM 809 C C . ILE A 1 98 ? 1.224 10.159 19.684 1.00 90.88 98 ILE A C 1
ATOM 811 O O . ILE A 1 98 ? 0.976 11.246 19.162 1.00 90.88 98 ILE A O 1
ATOM 815 N N . SER A 1 99 ? 2.357 9.940 20.351 1.00 90.56 99 SER A N 1
ATOM 816 C CA . SER A 1 99 ? 3.428 10.932 20.358 1.00 90.56 99 SER A CA 1
ATOM 817 C C . SER A 1 99 ? 4.040 11.073 18.963 1.00 90.56 99 SER A C 1
ATOM 819 O O . SER A 1 99 ? 4.173 10.094 18.222 1.00 90.56 99 SER A O 1
ATOM 821 N N . TRP A 1 100 ? 4.489 12.283 18.628 1.00 88.31 100 TRP A N 1
ATOM 822 C CA . TRP A 1 100 ? 5.184 12.552 17.362 1.00 88.31 100 TRP A CA 1
ATOM 823 C C . TRP A 1 100 ? 6.374 11.618 17.107 1.00 88.31 100 TRP A C 1
ATOM 825 O O . TRP A 1 100 ? 6.544 11.127 15.994 1.00 88.31 100 TRP A O 1
ATOM 835 N N . GLY A 1 101 ? 7.176 11.327 18.139 1.00 88.69 101 GLY A N 1
ATOM 836 C CA . GLY A 1 101 ? 8.325 10.425 18.019 1.00 88.69 101 GLY A CA 1
ATOM 837 C C . GLY A 1 101 ? 7.923 9.001 17.625 1.00 88.69 101 GLY A C 1
ATOM 838 O O . GLY A 1 101 ? 8.549 8.405 16.753 1.00 88.69 101 GLY A O 1
ATOM 839 N N . TYR A 1 102 ? 6.838 8.475 18.204 1.00 88.88 102 TYR A N 1
ATOM 840 C CA . TYR A 1 102 ? 6.302 7.170 17.809 1.00 88.88 102 TYR A CA 1
ATOM 841 C C . TYR A 1 102 ? 5.729 7.200 16.383 1.00 88.88 102 TYR A C 1
ATOM 843 O O . TYR A 1 102 ? 5.942 6.267 15.609 1.00 88.88 102 TYR A O 1
ATOM 851 N N . GLY A 1 103 ? 5.069 8.298 16.002 1.00 89.62 103 GLY A N 1
ATOM 852 C CA . GLY A 1 103 ? 4.588 8.512 14.636 1.00 89.62 103 GLY A CA 1
ATOM 853 C C . GLY A 1 103 ? 5.711 8.493 13.598 1.00 89.62 103 GLY A C 1
ATOM 854 O O . GLY A 1 103 ? 5.577 7.844 12.561 1.00 89.62 103 GLY A O 1
ATOM 855 N N . LEU A 1 104 ? 6.850 9.121 13.902 1.00 90.50 104 LEU A N 1
ATOM 856 C CA . LEU A 1 104 ? 8.020 9.114 13.023 1.00 90.50 104 LEU A CA 1
ATOM 857 C C . LEU A 1 104 ? 8.624 7.712 12.872 1.00 90.50 104 LEU A C 1
ATOM 859 O O . LEU A 1 104 ? 8.970 7.320 11.761 1.00 90.50 104 LEU A O 1
ATOM 863 N N . VAL A 1 105 ? 8.700 6.933 13.956 1.00 92.56 105 VAL A N 1
ATOM 864 C CA . VAL A 1 105 ? 9.141 5.528 13.890 1.00 92.56 105 VAL A CA 1
ATOM 865 C C . VAL A 1 105 ? 8.226 4.714 12.972 1.00 92.56 105 VAL A C 1
ATOM 867 O O . VAL A 1 105 ? 8.722 3.981 12.119 1.00 92.56 105 VAL A O 1
ATOM 870 N N . ASN A 1 106 ? 6.904 4.885 13.087 1.00 88.69 106 ASN A N 1
ATOM 871 C CA . ASN A 1 106 ? 5.947 4.224 12.196 1.00 88.69 106 ASN A CA 1
ATOM 872 C C . ASN A 1 106 ? 6.143 4.641 10.735 1.00 88.69 106 ASN A C 1
ATOM 874 O O . ASN A 1 106 ? 6.085 3.795 9.846 1.00 88.69 106 ASN A O 1
ATOM 878 N N . LEU A 1 107 ? 6.397 5.926 10.483 1.00 91.44 107 LEU A N 1
ATOM 879 C CA . LEU A 1 107 ? 6.649 6.430 9.138 1.00 91.44 107 LEU A CA 1
ATOM 880 C C . LEU A 1 107 ? 7.925 5.821 8.540 1.00 91.44 107 LEU A C 1
ATOM 882 O O . LEU A 1 107 ? 7.884 5.339 7.416 1.00 91.44 107 LEU A O 1
ATOM 886 N N . VAL A 1 108 ? 9.025 5.762 9.298 1.00 92.25 108 VAL A N 1
ATOM 887 C CA . VAL A 1 108 ? 10.280 5.125 8.854 1.00 92.25 108 VAL A CA 1
ATOM 888 C C . VAL A 1 108 ? 10.083 3.635 8.584 1.00 92.25 108 VAL A C 1
ATOM 890 O O . VAL A 1 108 ? 10.523 3.139 7.549 1.00 92.25 108 VAL A O 1
ATOM 893 N N . ALA A 1 109 ? 9.393 2.925 9.480 1.00 90.38 109 ALA A N 1
ATOM 894 C CA . ALA A 1 109 ? 9.089 1.510 9.295 1.00 90.38 109 ALA A CA 1
ATOM 895 C C . ALA A 1 109 ? 8.245 1.272 8.032 1.00 90.38 109 ALA A C 1
ATOM 897 O O . ALA A 1 109 ? 8.489 0.315 7.301 1.00 90.38 109 ALA A O 1
ATOM 898 N N . LEU A 1 110 ? 7.288 2.159 7.743 1.00 89.19 110 LEU A N 1
ATOM 899 C CA . LEU A 1 110 ? 6.503 2.110 6.512 1.00 89.19 110 LEU A CA 1
ATOM 900 C C . LEU A 1 110 ? 7.354 2.424 5.272 1.00 89.19 110 LEU A C 1
ATOM 902 O O . LEU A 1 110 ? 7.214 1.742 4.259 1.00 89.19 110 LEU A O 1
ATOM 906 N N . SER A 1 111 ? 8.285 3.373 5.349 1.00 90.56 111 SER A N 1
ATOM 907 C CA . SER A 1 111 ? 9.151 3.721 4.215 1.00 90.56 111 SER A CA 1
ATOM 908 C C . SER A 1 111 ? 10.045 2.563 3.755 1.00 90.56 111 SER A C 1
ATOM 910 O O . SER A 1 111 ? 10.477 2.552 2.604 1.00 90.56 111 SER A O 1
ATOM 912 N N . LEU A 1 112 ? 10.276 1.541 4.591 1.00 89.00 112 LEU A N 1
ATOM 913 C CA . LEU A 1 112 ? 10.956 0.308 4.168 1.00 89.00 112 LEU A CA 1
ATOM 914 C C . LEU A 1 112 ? 10.207 -0.417 3.037 1.00 89.00 112 LEU A C 1
ATOM 916 O O . LEU A 1 112 ? 10.838 -1.082 2.216 1.00 89.00 112 LEU A O 1
ATOM 920 N N . TYR A 1 113 ? 8.885 -0.244 2.920 1.00 86.38 113 TYR A N 1
ATOM 921 C CA . TYR A 1 113 ? 8.111 -0.793 1.801 1.00 86.38 113 TYR A CA 1
ATOM 922 C C . TYR A 1 113 ? 8.479 -0.160 0.449 1.00 86.38 113 TYR A C 1
ATOM 924 O O . TYR A 1 113 ? 8.209 -0.760 -0.592 1.00 86.38 113 TYR A O 1
ATOM 932 N N . TRP A 1 114 ? 9.123 1.012 0.429 1.00 91.81 114 TRP A N 1
ATOM 933 C CA . TRP A 1 114 ? 9.603 1.637 -0.809 1.00 91.81 114 TRP A CA 1
ATOM 934 C C . TRP A 1 114 ? 10.894 1.015 -1.354 1.00 91.81 114 TRP A C 1
ATOM 936 O O . TRP A 1 114 ? 11.266 1.307 -2.489 1.00 91.81 114 TRP A O 1
ATOM 946 N N . ILE A 1 115 ? 11.533 0.101 -0.616 1.00 91.38 115 ILE A N 1
ATOM 947 C CA . ILE A 1 115 ? 12.681 -0.666 -1.123 1.00 91.38 115 ILE A CA 1
ATOM 948 C C . ILE A 1 115 ? 12.263 -1.541 -2.315 1.00 91.38 115 ILE A C 1
ATOM 950 O O . ILE A 1 115 ? 12.987 -1.614 -3.301 1.00 91.38 115 ILE A O 1
ATOM 954 N N . SER A 1 116 ? 11.079 -2.158 -2.265 1.00 89.12 116 SER A N 1
ATOM 955 C CA . SER A 1 116 ? 10.561 -3.008 -3.350 1.00 89.12 116 SER A CA 1
ATOM 956 C C . SER A 1 116 ? 10.455 -2.281 -4.707 1.00 89.12 116 SER A C 1
ATOM 958 O O . SER A 1 116 ? 11.129 -2.701 -5.652 1.00 89.12 116 SER A O 1
ATOM 960 N N . PRO A 1 117 ? 9.704 -1.163 -4.842 1.00 91.56 117 PRO A N 1
ATOM 961 C CA . PRO A 1 117 ? 9.637 -0.439 -6.109 1.00 91.56 117 PRO A CA 1
ATOM 962 C C . PRO A 1 117 ? 10.986 0.141 -6.510 1.00 91.56 117 PRO A C 1
ATOM 964 O O . PRO A 1 117 ? 11.298 0.182 -7.698 1.00 91.56 117 PRO A O 1
ATOM 967 N N . TRP A 1 118 ? 11.804 0.553 -5.539 1.00 93.75 118 TRP A N 1
ATOM 968 C CA . TRP A 1 118 ? 13.148 1.030 -5.824 1.00 93.75 118 TRP A CA 1
ATOM 969 C C . TRP A 1 118 ? 14.004 -0.048 -6.496 1.00 93.75 118 TRP A C 1
ATOM 971 O O . TRP A 1 118 ? 14.645 0.250 -7.499 1.00 93.75 118 TRP A O 1
ATOM 981 N N . LEU A 1 119 ? 13.982 -1.299 -6.025 1.00 92.88 119 LEU A N 1
ATOM 982 C CA . LEU A 1 119 ? 14.715 -2.404 -6.660 1.00 92.88 119 LEU A CA 1
ATOM 983 C C . LEU A 1 119 ? 14.189 -2.705 -8.069 1.00 92.88 119 LEU A C 1
ATOM 985 O O . LEU A 1 119 ? 14.986 -2.812 -8.998 1.00 92.88 119 LEU A O 1
ATOM 989 N N . ILE A 1 120 ? 12.865 -2.777 -8.243 1.00 90.25 120 ILE A N 1
ATOM 990 C CA . ILE A 1 120 ? 12.231 -3.028 -9.551 1.00 90.25 120 ILE A CA 1
ATOM 991 C C . ILE A 1 120 ? 12.656 -1.967 -10.574 1.00 90.25 120 ILE A C 1
ATOM 993 O O . ILE A 1 120 ? 13.023 -2.296 -11.702 1.00 90.25 120 ILE A O 1
ATOM 997 N N . ILE A 1 121 ? 12.614 -0.695 -10.178 1.00 94.75 121 ILE A N 1
ATOM 998 C CA . ILE A 1 121 ? 12.865 0.441 -11.067 1.00 94.75 121 ILE A CA 1
ATOM 999 C C . ILE A 1 121 ? 14.366 0.643 -11.296 1.00 94.75 121 ILE A C 1
ATOM 1001 O O . ILE A 1 121 ? 14.794 0.781 -12.439 1.00 94.75 121 ILE A O 1
ATOM 1005 N N . SER A 1 122 ? 15.183 0.622 -10.239 1.00 94.00 122 SER A N 1
ATOM 1006 C CA . SER A 1 122 ? 16.633 0.846 -10.353 1.00 94.00 122 SER A CA 1
ATOM 1007 C C . SER A 1 122 ? 17.346 -0.248 -11.147 1.00 94.00 122 SER A C 1
ATOM 1009 O O . SER A 1 122 ? 18.327 0.039 -11.828 1.00 94.00 122 SER A O 1
ATOM 1011 N N . GLN A 1 123 ? 16.836 -1.482 -11.105 1.00 94.06 123 GLN A N 1
ATOM 1012 C CA . GLN A 1 123 ? 17.386 -2.616 -11.852 1.00 94.06 123 GLN A CA 1
ATOM 1013 C C . GLN A 1 123 ? 16.687 -2.844 -13.199 1.00 94.06 123 GLN A C 1
ATOM 1015 O O . GLN A 1 123 ? 16.996 -3.818 -13.878 1.00 94.06 123 GLN A O 1
ATOM 1020 N N . SER A 1 124 ? 15.768 -1.959 -13.608 1.00 92.75 124 SER A N 1
ATOM 1021 C CA . SER A 1 124 ? 15.016 -2.080 -14.868 1.00 92.75 124 SER A CA 1
ATOM 1022 C C . SER A 1 124 ? 14.345 -3.453 -15.035 1.00 92.75 124 SER A C 1
ATOM 1024 O O . SER A 1 124 ? 14.442 -4.083 -16.085 1.00 92.75 124 SER A O 1
ATOM 1026 N N . VAL A 1 125 ? 13.694 -3.965 -13.987 1.00 91.50 125 VAL A N 1
ATOM 1027 C CA . VAL A 1 125 ? 13.139 -5.326 -13.999 1.00 91.50 125 VAL A CA 1
ATOM 1028 C C . VAL A 1 125 ? 11.945 -5.411 -14.955 1.00 91.50 125 VAL A C 1
ATOM 1030 O O . VAL A 1 125 ? 10.949 -4.698 -14.801 1.00 91.50 125 VAL A O 1
ATOM 1033 N N . HIS A 1 126 ? 12.018 -6.332 -15.916 1.00 91.75 126 HIS A N 1
ATOM 1034 C CA . HIS A 1 126 ? 10.936 -6.649 -16.847 1.00 91.75 126 HIS A CA 1
ATOM 1035 C C . HIS A 1 126 ? 10.401 -8.050 -16.574 1.00 91.75 126 HIS A C 1
ATOM 1037 O O . HIS A 1 126 ? 11.134 -9.033 -16.622 1.00 91.75 126 HIS A O 1
ATOM 1043 N N . VAL A 1 127 ? 9.106 -8.131 -16.294 1.00 89.44 127 VAL A N 1
ATOM 1044 C CA . VAL A 1 127 ? 8.439 -9.368 -15.894 1.00 89.44 127 VAL A CA 1
ATOM 1045 C C . VAL A 1 127 ? 7.502 -9.821 -17.018 1.00 89.44 127 VAL A C 1
ATOM 1047 O O . VAL A 1 127 ? 6.837 -8.979 -17.629 1.00 89.44 127 VAL A O 1
ATOM 1050 N N . PRO A 1 128 ? 7.422 -11.129 -17.326 1.00 91.31 128 PRO A N 1
ATOM 1051 C CA . PRO A 1 128 ? 6.560 -11.616 -18.395 1.00 91.31 128 PRO A CA 1
ATOM 1052 C C . PRO A 1 128 ? 5.074 -11.380 -18.090 1.00 91.31 128 PRO A C 1
ATOM 1054 O O . PRO A 1 128 ? 4.627 -11.444 -16.943 1.00 91.31 128 PRO A O 1
ATOM 1057 N N . ALA A 1 129 ? 4.282 -11.161 -19.144 1.00 91.88 129 ALA A N 1
ATOM 1058 C CA . ALA A 1 129 ? 2.878 -10.758 -19.032 1.00 91.88 129 ALA A CA 1
ATOM 1059 C C . ALA A 1 129 ? 2.003 -11.740 -18.231 1.00 91.88 129 ALA A C 1
ATOM 1061 O O . ALA A 1 129 ? 1.117 -11.309 -17.496 1.00 91.88 129 ALA A O 1
ATOM 1062 N N . TRP A 1 130 ? 2.262 -13.049 -18.331 1.00 90.56 130 TRP A N 1
ATOM 1063 C CA . TRP A 1 130 ? 1.510 -14.060 -17.579 1.00 90.56 130 TRP A CA 1
ATOM 1064 C C . TRP A 1 130 ? 1.676 -13.885 -16.063 1.00 90.56 130 TRP A C 1
ATOM 1066 O O . TRP A 1 130 ? 0.704 -14.016 -15.321 1.00 90.56 130 TRP A O 1
ATOM 1076 N N . TYR A 1 131 ? 2.882 -13.530 -15.608 1.00 87.75 131 TYR A N 1
ATOM 1077 C CA . TYR A 1 131 ? 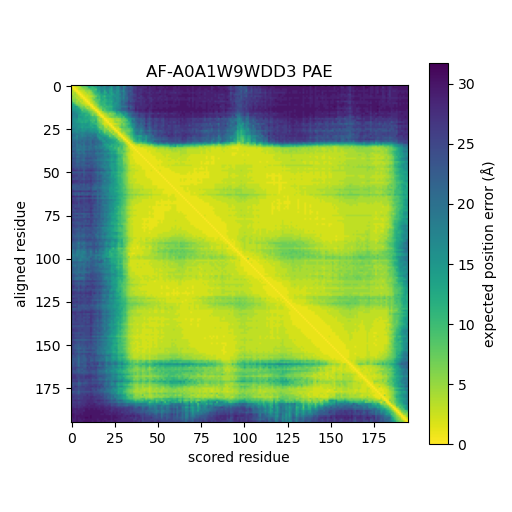3.177 -13.338 -14.192 1.00 87.75 131 TYR A CA 1
ATOM 1078 C C . TYR A 1 131 ? 2.561 -12.032 -13.693 1.00 87.75 131 TYR A C 1
ATOM 1080 O O . TYR A 1 131 ? 1.889 -12.026 -12.666 1.00 87.75 131 TYR A O 1
ATOM 1088 N N . LEU A 1 132 ? 2.680 -10.947 -14.471 1.00 89.12 132 LEU A N 1
ATOM 1089 C CA . LEU A 1 132 ? 1.985 -9.686 -14.181 1.00 89.12 132 LEU A CA 1
ATOM 1090 C C . LEU A 1 132 ? 0.469 -9.903 -14.043 1.00 89.12 132 LEU A C 1
ATOM 1092 O O . LEU A 1 132 ? -0.138 -9.407 -13.095 1.00 89.12 132 LEU A O 1
ATOM 1096 N N . GLY A 1 133 ? -0.135 -10.697 -14.935 1.00 91.38 133 GLY A N 1
ATOM 1097 C CA . GLY A 1 133 ? -1.551 -11.064 -14.868 1.00 91.38 133 GLY A CA 1
ATOM 1098 C C . GLY A 1 133 ? -1.920 -11.813 -13.583 1.00 91.38 133 GLY A C 1
ATOM 1099 O O . GLY A 1 133 ? -2.899 -11.456 -12.923 1.00 91.38 133 GLY A O 1
ATOM 1100 N N . MET A 1 134 ? -1.114 -12.800 -13.176 1.00 90.25 134 MET A N 1
ATOM 1101 C CA . MET A 1 134 ? -1.309 -13.507 -11.902 1.00 90.25 134 MET A CA 1
ATOM 1102 C C . MET A 1 134 ? -1.197 -12.563 -10.702 1.00 90.25 134 MET A C 1
ATOM 1104 O O . MET A 1 134 ? -2.055 -12.587 -9.818 1.00 90.25 134 MET A O 1
ATOM 1108 N N . CYS A 1 135 ? -0.190 -11.689 -10.682 1.00 89.75 135 CYS A N 1
ATOM 1109 C CA . CYS A 1 135 ? -0.006 -10.736 -9.596 1.00 89.75 135 CYS A CA 1
ATOM 1110 C C . CYS A 1 135 ? -1.152 -9.720 -9.509 1.00 89.75 135 CYS A C 1
ATOM 1112 O O . CYS A 1 135 ? -1.590 -9.400 -8.406 1.00 89.75 135 CYS A O 1
ATOM 1114 N N . VAL A 1 136 ? -1.682 -9.247 -10.642 1.00 93.50 136 VAL A N 1
ATOM 1115 C CA . VAL A 1 136 ? -2.883 -8.392 -10.664 1.00 93.50 136 VAL A CA 1
ATOM 1116 C C . VAL A 1 136 ? -4.092 -9.140 -10.104 1.00 93.50 136 VAL A C 1
ATOM 1118 O O . VAL A 1 136 ? -4.819 -8.586 -9.282 1.00 93.50 136 VAL A O 1
ATOM 1121 N N . SER A 1 137 ? -4.292 -10.404 -10.487 1.00 93.44 137 SER A N 1
ATOM 1122 C CA . SER A 1 137 ? -5.390 -11.217 -9.950 1.00 93.44 137 SER A CA 1
ATOM 1123 C C . SER A 1 137 ? -5.288 -11.369 -8.430 1.00 93.44 137 SER A C 1
ATOM 1125 O O . SER A 1 137 ? -6.268 -11.137 -7.722 1.00 93.44 137 SER A O 1
ATOM 1127 N N . LEU A 1 138 ? -4.106 -11.723 -7.915 1.00 90.75 138 LEU A N 1
ATOM 1128 C CA . LEU A 1 138 ? -3.862 -11.842 -6.473 1.00 90.75 138 LEU A CA 1
ATOM 1129 C C . LEU A 1 138 ? -4.082 -10.511 -5.755 1.00 90.75 138 LEU A C 1
ATOM 1131 O O . LEU A 1 138 ? -4.726 -10.476 -4.709 1.00 90.75 138 LEU A O 1
ATOM 1135 N N . TYR A 1 139 ? -3.608 -9.415 -6.346 1.00 91.56 139 TYR A N 1
ATOM 1136 C CA . TYR A 1 139 ? -3.821 -8.078 -5.817 1.00 91.56 139 TYR A CA 1
ATOM 1137 C C . TYR A 1 139 ? -5.318 -7.750 -5.704 1.00 91.56 139 TYR A C 1
ATOM 1139 O O . TYR A 1 139 ? -5.756 -7.287 -4.654 1.00 91.56 139 TYR A O 1
ATOM 1147 N N . ILE A 1 140 ? -6.129 -8.037 -6.731 1.00 93.94 140 ILE A N 1
ATOM 1148 C CA . ILE A 1 140 ? -7.582 -7.779 -6.709 1.00 93.94 140 ILE A CA 1
ATOM 1149 C C . ILE A 1 140 ? -8.262 -8.561 -5.579 1.00 93.94 140 ILE A C 1
ATOM 1151 O O . ILE A 1 140 ? -9.052 -7.986 -4.825 1.00 93.94 140 ILE A O 1
ATOM 1155 N N . PHE A 1 141 ? -7.929 -9.843 -5.411 1.00 92.50 141 PHE A N 1
ATOM 1156 C CA . PHE A 1 141 ? -8.427 -10.625 -4.275 1.00 92.50 141 PHE A CA 1
ATOM 1157 C C . PHE A 1 141 ? -7.955 -10.049 -2.935 1.00 92.50 141 PHE A C 1
ATOM 1159 O O . PHE A 1 141 ? -8.747 -9.957 -1.997 1.00 92.50 141 PHE A O 1
ATOM 1166 N N . GLY A 1 142 ? -6.702 -9.596 -2.851 1.00 92.44 142 GLY A N 1
ATOM 1167 C CA . GLY A 1 142 ? -6.157 -8.921 -1.674 1.00 92.44 142 GLY A CA 1
ATOM 1168 C C . GLY A 1 142 ? -6.952 -7.673 -1.287 1.00 92.44 142 GLY A C 1
ATOM 1169 O O . GLY A 1 142 ? -7.371 -7.539 -0.137 1.00 92.44 142 GLY A O 1
ATOM 1170 N N . ILE A 1 143 ? -7.238 -6.803 -2.259 1.00 94.19 143 ILE A N 1
ATOM 1171 C CA . ILE A 1 143 ? -8.081 -5.608 -2.098 1.00 94.19 143 ILE A CA 1
ATOM 1172 C C . ILE A 1 143 ? -9.478 -5.990 -1.615 1.00 94.19 143 ILE A C 1
ATOM 1174 O O . ILE A 1 143 ? -9.983 -5.385 -0.665 1.00 94.19 143 ILE A O 1
ATOM 1178 N N . PHE A 1 144 ? -10.087 -7.003 -2.236 1.00 94.94 144 PHE A N 1
ATOM 1179 C CA . PHE A 1 144 ? -11.403 -7.489 -1.845 1.00 94.94 144 PHE A CA 1
ATOM 1180 C C . PHE A 1 144 ? -11.408 -7.945 -0.384 1.00 94.94 144 PHE A C 1
ATOM 1182 O O . PHE A 1 144 ? -12.175 -7.400 0.408 1.00 94.94 144 PHE A O 1
ATOM 1189 N N . PHE A 1 145 ? -10.529 -8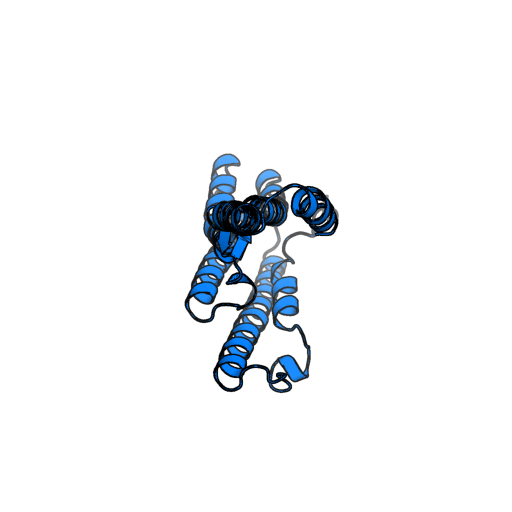.871 0.010 1.00 93.75 145 PHE A N 1
ATOM 1190 C CA . PHE A 1 145 ? -10.473 -9.378 1.386 1.00 93.75 145 PHE A CA 1
ATOM 1191 C C . PHE A 1 145 ? -10.164 -8.284 2.402 1.00 93.75 145 PHE A C 1
ATOM 1193 O O . PHE A 1 145 ? -10.777 -8.250 3.471 1.00 93.75 145 PHE A O 1
ATOM 1200 N N . HIS A 1 146 ? -9.270 -7.362 2.056 1.00 93.62 146 HIS A N 1
ATOM 1201 C CA . HIS A 1 146 ? -8.918 -6.244 2.911 1.00 93.62 146 HIS A CA 1
ATOM 1202 C C . HIS A 1 146 ? -10.120 -5.327 3.166 1.00 93.62 146 HIS A C 1
ATOM 1204 O O . HIS A 1 146 ? -10.617 -5.252 4.295 1.00 93.62 146 HIS A O 1
ATOM 1210 N N . PHE A 1 147 ? -10.609 -4.633 2.138 1.00 94.62 147 PHE A N 1
ATOM 1211 C CA . PHE A 1 147 ? -11.604 -3.581 2.340 1.00 94.62 147 PHE A CA 1
ATOM 1212 C C . PHE A 1 147 ? -12.960 -4.123 2.785 1.00 94.62 147 PHE A C 1
ATOM 1214 O O . PHE A 1 147 ? -13.625 -3.482 3.599 1.00 94.62 147 PHE A O 1
ATOM 1221 N N . THR A 1 148 ? -13.369 -5.303 2.311 1.00 95.00 148 THR A N 1
ATOM 1222 C CA . THR A 1 148 ? -14.643 -5.899 2.747 1.00 95.00 148 THR A CA 1
ATOM 1223 C C . THR A 1 148 ? -14.609 -6.287 4.221 1.00 95.00 148 THR A C 1
ATOM 1225 O O . THR A 1 148 ? -15.570 -6.010 4.937 1.00 95.00 148 THR A O 1
ATOM 1228 N N . THR A 1 149 ? -13.497 -6.848 4.707 1.00 94.25 149 THR A N 1
ATOM 1229 C CA . THR A 1 149 ? -13.349 -7.201 6.125 1.00 94.25 149 THR A CA 1
ATOM 1230 C C . THR A 1 149 ? -13.340 -5.956 7.002 1.00 94.25 149 THR A C 1
ATOM 1232 O O . THR A 1 149 ? -14.007 -5.932 8.036 1.00 94.25 149 THR A O 1
ATOM 1235 N N . ASP A 1 150 ? -12.637 -4.899 6.590 1.00 94.12 150 ASP A N 1
ATOM 1236 C CA . ASP A 1 150 ? -12.611 -3.648 7.350 1.00 94.12 150 ASP A CA 1
ATOM 1237 C C . ASP A 1 150 ? -13.968 -2.940 7.360 1.00 94.12 150 ASP A C 1
ATOM 1239 O O . ASP A 1 150 ? -14.392 -2.464 8.415 1.00 94.12 150 ASP A O 1
ATOM 1243 N N . MET A 1 151 ? -14.693 -2.934 6.239 1.00 95.44 151 MET A N 1
ATOM 1244 C CA . MET A 1 151 ? -16.059 -2.413 6.188 1.00 95.44 151 MET A CA 1
ATOM 1245 C C . MET A 1 151 ? -16.999 -3.232 7.081 1.00 95.44 151 MET A C 1
ATOM 1247 O O . MET A 1 151 ? -17.732 -2.661 7.892 1.00 95.44 151 MET A O 1
ATOM 1251 N N . GLN A 1 152 ? -16.954 -4.567 6.990 1.00 94.75 152 GLN A N 1
ATOM 1252 C CA . GLN A 1 152 ? -17.752 -5.452 7.843 1.00 94.75 152 GLN A CA 1
ATOM 1253 C C . GLN A 1 152 ? -17.463 -5.169 9.323 1.00 94.75 152 GLN A C 1
ATOM 1255 O O . GLN A 1 152 ? -18.391 -5.029 10.122 1.00 94.75 152 GLN A O 1
ATOM 1260 N N . LYS A 1 153 ? -16.180 -5.030 9.679 1.00 93.31 153 LYS A N 1
ATOM 1261 C CA . LYS A 1 153 ? -15.724 -4.693 11.030 1.00 93.31 153 LYS A CA 1
ATOM 1262 C C . LYS A 1 153 ? -16.265 -3.345 11.495 1.00 93.31 153 LYS A C 1
ATOM 1264 O O . LYS A 1 153 ? -16.810 -3.257 12.596 1.00 93.31 153 LYS A O 1
ATOM 1269 N N . TYR A 1 154 ? -16.150 -2.316 10.661 1.00 94.38 154 TYR A N 1
ATOM 1270 C CA . TYR A 1 154 ? -16.633 -0.972 10.964 1.00 94.38 154 TYR A CA 1
ATOM 1271 C C . TYR A 1 154 ? -18.145 -0.955 11.216 1.00 94.38 154 TYR A C 1
ATOM 127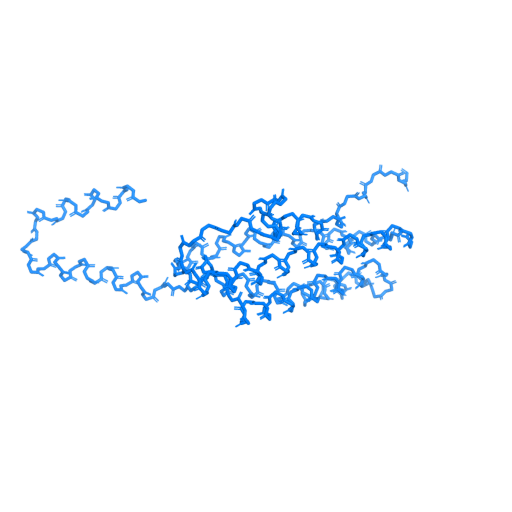3 O O . TYR A 1 154 ? -18.585 -0.469 12.259 1.00 94.38 154 TYR A O 1
ATOM 1281 N N . ILE A 1 155 ? -18.940 -1.529 10.308 1.00 95.12 155 ILE A N 1
ATOM 1282 C CA . ILE A 1 155 ? -20.404 -1.549 10.426 1.00 95.12 155 ILE A CA 1
ATOM 1283 C C . ILE A 1 155 ? -20.850 -2.375 11.635 1.00 95.12 155 ILE A C 1
ATOM 1285 O O . ILE A 1 155 ? -21.650 -1.891 12.437 1.00 95.12 155 ILE A O 1
ATOM 1289 N N . ALA A 1 156 ? -20.300 -3.578 11.821 1.00 94.19 156 ALA A N 1
ATOM 1290 C CA . ALA A 1 156 ? -20.669 -4.441 12.940 1.00 94.19 156 ALA A CA 1
ATOM 1291 C C . ALA A 1 156 ? -20.392 -3.769 14.295 1.00 94.19 156 ALA A C 1
ATOM 1293 O O . ALA A 1 156 ? -21.270 -3.737 15.155 1.00 94.19 156 ALA A O 1
ATOM 1294 N N . LEU A 1 157 ? -19.217 -3.151 14.466 1.00 92.75 157 LEU A N 1
ATOM 1295 C CA . LEU A 1 157 ? -18.853 -2.462 15.712 1.00 92.75 157 LEU A CA 1
ATOM 1296 C C . LEU A 1 157 ? -19.560 -1.114 15.902 1.00 92.75 157 LEU A C 1
ATOM 1298 O O . LEU A 1 157 ? -19.560 -0.584 17.016 1.00 92.75 157 LEU A O 1
ATOM 1302 N N . LYS A 1 158 ? -20.121 -0.535 14.835 1.00 93.12 158 LYS A N 1
ATOM 1303 C CA . LYS A 1 158 ? -20.971 0.659 14.905 1.00 93.12 158 LYS A CA 1
ATOM 1304 C C . LYS A 1 158 ? -22.385 0.313 15.372 1.00 93.12 158 LYS A C 1
ATOM 1306 O O . LYS A 1 158 ? -22.950 1.069 16.153 1.00 93.12 158 LYS A O 1
ATOM 1311 N N . LEU A 1 159 ? -22.934 -0.818 14.924 1.00 94.56 159 LEU A N 1
ATOM 1312 C CA . LEU A 1 159 ? -24.272 -1.291 15.304 1.00 94.56 159 LEU A CA 1
ATOM 1313 C C . LEU A 1 159 ? -24.294 -1.998 16.668 1.00 94.56 159 LEU A C 1
ATOM 1315 O O . LEU A 1 159 ? -25.252 -1.859 17.425 1.00 94.56 159 LEU A O 1
ATOM 1319 N N . GLN A 1 160 ? -23.250 -2.768 16.976 1.00 93.69 160 GLN A N 1
ATOM 1320 C CA . GLN A 1 160 ? -23.107 -3.544 18.210 1.00 93.69 160 GLN A CA 1
ATOM 1321 C C . GLN A 1 160 ? -21.703 -3.320 18.798 1.00 93.69 160 GLN A C 1
ATOM 1323 O O . GLN A 1 160 ? -20.791 -4.130 18.595 1.00 93.69 160 GLN A O 1
ATOM 1328 N N . PRO A 1 161 ? -21.486 -2.198 19.507 1.00 90.69 161 PRO A N 1
ATOM 1329 C CA . PRO A 1 161 ? -20.199 -1.906 20.126 1.00 90.69 161 PRO A CA 1
ATOM 1330 C C . PRO A 1 161 ? -19.769 -3.018 21.092 1.00 90.69 161 PRO A C 1
ATOM 1332 O O . PRO A 1 161 ? -20.589 -3.571 21.814 1.00 90.69 161 PRO A O 1
ATOM 1335 N N . ALA A 1 162 ? -18.468 -3.320 21.116 1.00 86.62 162 ALA A N 1
ATOM 1336 C CA . ALA A 1 162 ? -17.850 -4.334 21.982 1.00 86.62 162 ALA A CA 1
ATOM 1337 C C . ALA A 1 162 ? -18.335 -5.787 21.781 1.00 86.62 162 ALA A C 1
ATOM 1339 O O . ALA A 1 162 ? -17.941 -6.668 22.545 1.00 86.62 162 ALA A O 1
ATOM 1340 N N . HIS A 1 163 ? -19.122 -6.068 20.738 1.00 90.69 163 HIS A N 1
ATOM 1341 C CA . HIS A 1 163 ? -19.485 -7.433 20.376 1.00 90.69 163 HIS A CA 1
ATOM 1342 C C . HIS A 1 163 ? -18.425 -8.081 19.476 1.00 90.69 163 HIS A C 1
ATOM 1344 O O . HIS A 1 163 ? -17.864 -7.449 18.576 1.00 90.69 163 HIS A O 1
ATOM 1350 N N . LEU A 1 164 ? -18.157 -9.368 19.705 1.00 89.88 164 LEU A N 1
ATOM 1351 C CA . LEU A 1 164 ? -17.217 -10.130 18.893 1.00 89.88 164 LEU A CA 1
ATOM 1352 C C . LEU A 1 164 ? -17.865 -10.530 17.565 1.00 89.88 164 LEU A C 1
ATOM 1354 O O . LEU A 1 164 ? -18.873 -11.223 17.539 1.00 89.88 164 LEU A O 1
ATOM 1358 N N . ILE A 1 165 ? -17.248 -10.156 16.449 1.00 91.75 165 ILE A N 1
ATOM 1359 C CA . ILE A 1 165 ? -17.734 -10.536 15.119 1.00 91.75 165 ILE A CA 1
ATOM 1360 C C . ILE A 1 165 ? -17.406 -12.011 14.868 1.00 91.75 165 ILE A C 1
ATOM 1362 O O . ILE A 1 165 ? -16.234 -12.396 14.923 1.00 91.75 165 ILE A O 1
ATOM 1366 N N . THR A 1 166 ? -18.420 -12.827 14.585 1.00 91.12 166 THR A N 1
ATOM 1367 C CA . THR A 1 166 ? -18.290 -14.276 14.315 1.00 91.12 166 THR A CA 1
ATOM 1368 C C . THR A 1 166 ? -18.867 -14.700 12.958 1.00 91.12 166 THR A C 1
ATOM 1370 O O . THR A 1 166 ? -18.759 -15.863 12.574 1.00 91.12 166 THR A O 1
ATOM 1373 N N . THR A 1 167 ? -19.438 -13.761 12.202 1.00 90.69 167 THR A N 1
ATOM 1374 C CA . THR A 1 167 ? -20.094 -13.988 10.906 1.00 90.69 167 THR A CA 1
ATOM 1375 C C . THR A 1 167 ? -19.264 -13.454 9.730 1.00 90.69 167 THR A C 1
ATOM 1377 O O . THR A 1 167 ? -18.302 -12.701 9.917 1.00 90.69 167 THR A O 1
ATOM 1380 N N . GLY A 1 168 ? -19.636 -13.824 8.500 1.00 90.94 168 GLY A N 1
ATOM 1381 C CA . GLY A 1 168 ? -19.007 -13.332 7.270 1.00 90.94 168 GLY A CA 1
ATOM 1382 C C . GLY A 1 168 ? -17.522 -13.692 7.177 1.00 90.94 168 GLY A C 1
ATOM 1383 O O . GLY A 1 168 ? -17.129 -14.831 7.425 1.00 90.94 168 GLY A O 1
ATOM 1384 N N . MET A 1 169 ? -16.674 -12.709 6.865 1.00 89.69 169 MET A N 1
ATOM 1385 C CA . MET A 1 169 ? -15.224 -12.929 6.726 1.00 89.69 169 MET A CA 1
ATOM 1386 C C . MET A 1 169 ? -14.571 -13.476 8.006 1.00 89.69 169 MET A C 1
ATOM 1388 O O . MET A 1 169 ? -13.648 -14.291 7.944 1.00 89.69 169 MET A O 1
ATOM 1392 N N . ALA A 1 170 ? -15.090 -13.073 9.171 1.00 88.31 170 ALA A N 1
ATOM 1393 C CA . ALA A 1 170 ? -14.573 -13.463 10.481 1.00 88.31 170 ALA A CA 1
ATOM 1394 C C . ALA A 1 170 ? -14.871 -14.926 10.859 1.00 88.31 170 ALA A C 1
ATOM 1396 O O . ALA A 1 170 ? -14.306 -15.419 11.838 1.00 88.31 170 ALA A O 1
ATOM 1397 N N . THR A 1 171 ? -15.741 -15.613 10.110 1.00 90.38 171 THR A N 1
ATOM 1398 C CA . THR A 1 171 ? -16.058 -17.035 10.318 1.00 90.38 171 THR A CA 1
ATOM 1399 C C . THR A 1 171 ? -14.928 -17.939 9.829 1.00 90.38 171 THR A C 1
ATOM 1401 O O . THR A 1 171 ? -14.666 -18.974 10.432 1.00 90.38 171 THR A O 1
ATOM 1404 N N . HIS A 1 172 ? -14.226 -17.530 8.768 1.00 85.19 172 HIS A N 1
ATOM 1405 C CA . HIS A 1 172 ? -13.120 -18.299 8.191 1.00 85.19 172 HIS A CA 1
ATOM 1406 C C . HIS A 1 172 ? -11.762 -17.901 8.775 1.00 85.19 172 HIS A C 1
ATOM 1408 O O . HIS A 1 172 ? -10.928 -18.761 9.044 1.00 85.19 172 HIS A O 1
ATOM 1414 N N . CYS A 1 173 ? -11.528 -16.601 8.987 1.00 85.69 173 CYS A N 1
ATOM 1415 C CA . CYS A 1 173 ? -10.277 -16.095 9.545 1.00 85.69 173 CYS A CA 1
ATOM 1416 C C . CYS A 1 173 ? -10.529 -14.861 10.414 1.00 85.69 173 CYS A C 1
ATOM 1418 O O . CYS A 1 173 ? -11.209 -13.923 10.004 1.00 85.69 173 CYS A O 1
ATOM 1420 N N . ARG A 1 174 ? -9.913 -14.817 11.602 1.00 87.62 174 ARG A N 1
ATOM 1421 C CA . ARG A 1 174 ? -10.029 -13.682 12.537 1.00 87.62 174 ARG A CA 1
ATOM 1422 C C . ARG A 1 174 ? -9.467 -12.371 11.979 1.00 87.62 174 ARG A C 1
ATOM 1424 O O . ARG A 1 174 ? -9.867 -11.309 12.436 1.00 87.62 174 ARG A O 1
ATOM 1431 N N . ASN A 1 175 ? -8.552 -12.473 11.016 1.00 87.56 175 ASN A N 1
ATOM 1432 C CA . ASN A 1 175 ? -7.714 -11.394 10.502 1.00 87.56 175 ASN A CA 1
ATOM 1433 C C . ASN A 1 175 ? -7.687 -11.410 8.962 1.00 87.56 175 ASN A C 1
ATOM 1435 O O . ASN A 1 175 ? -6.631 -11.312 8.340 1.00 87.56 175 ASN A O 1
ATOM 1439 N N . MET A 1 176 ? -8.858 -11.579 8.336 1.00 90.12 176 MET A N 1
ATOM 1440 C CA . MET A 1 176 ? -8.989 -11.657 6.873 1.00 90.12 176 MET A CA 1
ATOM 1441 C C . MET A 1 176 ? -8.519 -10.373 6.164 1.00 90.12 176 MET A C 1
ATOM 1443 O O . MET A 1 176 ? -8.041 -10.420 5.033 1.00 90.12 176 MET A O 1
ATOM 1447 N N . ASN A 1 177 ? -8.568 -9.230 6.851 1.00 89.31 177 ASN A N 1
ATOM 1448 C CA . ASN A 1 177 ? -8.014 -7.977 6.352 1.00 89.31 177 ASN A CA 1
ATOM 1449 C C . ASN A 1 177 ? -6.486 -8.044 6.176 1.00 89.31 177 ASN A C 1
ATOM 1451 O O . ASN A 1 177 ? -5.979 -7.690 5.116 1.00 89.31 177 ASN A O 1
ATOM 1455 N N . TYR A 1 178 ? -5.766 -8.573 7.169 1.00 85.19 178 TYR A N 1
ATOM 1456 C CA . TYR A 1 178 ? -4.315 -8.779 7.096 1.00 85.19 178 TYR A CA 1
ATOM 1457 C C . TYR A 1 178 ? -3.930 -9.846 6.068 1.00 85.19 178 TYR A C 1
ATOM 1459 O O . TYR A 1 178 ? -2.911 -9.722 5.395 1.00 85.19 178 TYR A O 1
ATOM 1467 N N . PHE A 1 179 ? -4.761 -10.879 5.910 1.00 84.31 179 PHE A N 1
ATOM 1468 C CA . PHE A 1 179 ? -4.588 -11.854 4.835 1.00 84.31 179 PHE A CA 1
ATOM 1469 C C . PHE A 1 179 ? -4.689 -11.193 3.453 1.00 84.31 179 PHE A C 1
ATOM 1471 O O . PHE A 1 179 ? -3.865 -11.455 2.581 1.00 84.31 179 PHE A O 1
ATOM 1478 N N . GLY A 1 180 ? -5.640 -10.271 3.277 1.00 79.56 180 GLY A N 1
ATOM 1479 C CA . GLY A 1 180 ? -5.725 -9.444 2.077 1.00 79.56 180 GLY A CA 1
ATOM 1480 C C . GLY A 1 180 ? -4.467 -8.603 1.851 1.00 79.56 180 GLY A C 1
ATOM 1481 O O . GLY A 1 180 ? -3.925 -8.607 0.749 1.00 79.56 180 GLY A O 1
ATOM 1482 N N . GLU A 1 181 ? -3.951 -7.946 2.895 1.00 80.00 181 GLU A N 1
ATOM 1483 C CA . GLU A 1 181 ? -2.701 -7.173 2.810 1.00 80.00 181 GLU A CA 1
ATOM 1484 C C . GLU A 1 181 ? -1.483 -8.017 2.412 1.00 80.00 181 GLU A C 1
ATOM 1486 O O . GLU A 1 181 ? -0.625 -7.526 1.677 1.00 80.00 181 GLU A O 1
ATOM 1491 N N . LEU A 1 182 ? -1.420 -9.287 2.824 1.00 75.81 182 LEU A N 1
ATOM 1492 C CA . LEU A 1 182 ? -0.346 -10.197 2.420 1.00 75.81 182 LEU A CA 1
ATOM 1493 C C . LEU A 1 182 ? -0.325 -10.415 0.901 1.00 75.81 182 LEU A C 1
ATOM 1495 O O . LEU A 1 182 ? 0.748 -10.411 0.298 1.00 75.81 182 LEU A O 1
ATOM 1499 N N . PHE A 1 183 ? -1.489 -10.555 0.261 1.00 72.38 183 PHE A N 1
ATOM 1500 C CA . PHE A 1 183 ? -1.554 -10.685 -1.198 1.00 72.38 183 PHE A CA 1
ATOM 1501 C C . PHE A 1 183 ? -1.112 -9.417 -1.930 1.00 72.38 183 PHE A C 1
ATOM 1503 O O . PHE A 1 183 ? -0.546 -9.508 -3.019 1.00 72.38 183 PHE A O 1
ATOM 1510 N N . LEU A 1 184 ? -1.291 -8.244 -1.318 1.00 63.34 184 LEU A N 1
ATOM 1511 C CA . LEU A 1 184 ? -0.802 -6.978 -1.870 1.00 63.34 184 LEU A CA 1
ATOM 1512 C C . LEU A 1 184 ? 0.731 -6.871 -1.827 1.00 63.34 184 LEU A C 1
ATOM 1514 O O . LEU A 1 184 ? 1.302 -6.076 -2.568 1.00 63.34 184 LEU A O 1
ATOM 1518 N N . LEU A 1 185 ? 1.403 -7.659 -0.980 1.00 58.09 185 LEU A N 1
ATOM 1519 C CA . LEU A 1 185 ? 2.859 -7.644 -0.816 1.00 58.09 185 LEU A CA 1
ATOM 1520 C C . LEU A 1 185 ? 3.603 -8.461 -1.895 1.00 58.09 185 LEU A C 1
ATOM 1522 O O . LEU A 1 185 ? 4.820 -8.338 -2.024 1.00 58.09 185 LEU A O 1
ATOM 1526 N N . HIS A 1 186 ? 2.916 -9.295 -2.683 1.00 55.91 186 HIS A N 1
ATOM 1527 C CA . HIS A 1 186 ? 3.554 -10.348 -3.492 1.00 55.91 186 HIS A CA 1
ATOM 1528 C C . HIS A 1 186 ? 4.272 -9.881 -4.783 1.00 55.91 186 HIS A C 1
ATOM 1530 O O . HIS A 1 186 ? 4.506 -10.672 -5.692 1.00 55.91 186 HIS A O 1
ATOM 1536 N N . TYR A 1 187 ? 4.672 -8.613 -4.890 1.00 51.06 187 TYR A N 1
ATOM 1537 C CA . TYR A 1 187 ? 5.356 -8.089 -6.083 1.00 51.06 187 TYR A CA 1
ATOM 1538 C C . TYR A 1 187 ? 6.897 -8.140 -6.045 1.00 51.06 187 TYR A C 1
ATOM 1540 O O . TYR A 1 187 ? 7.532 -7.640 -6.968 1.00 51.06 187 TYR A O 1
ATOM 1548 N N . ALA A 1 188 ? 7.527 -8.736 -5.024 1.00 42.81 188 ALA A N 1
ATOM 1549 C CA . ALA A 1 188 ? 8.952 -8.495 -4.737 1.00 42.81 188 ALA A CA 1
ATOM 1550 C C . ALA A 1 188 ? 9.902 -9.711 -4.816 1.00 42.81 188 ALA A C 1
ATOM 1552 O O . ALA A 1 188 ? 11.048 -9.603 -4.385 1.00 42.81 188 ALA A O 1
ATOM 1553 N N . THR A 1 189 ? 9.490 -10.864 -5.351 1.00 39.81 189 THR A N 1
ATOM 1554 C CA . THR A 1 189 ? 10.353 -12.065 -5.367 1.00 39.81 189 THR A CA 1
ATOM 1555 C C . THR A 1 189 ? 10.392 -12.778 -6.710 1.00 39.81 189 THR A C 1
ATOM 1557 O O . THR A 1 189 ? 9.868 -13.876 -6.848 1.00 39.81 189 THR A O 1
ATOM 1560 N N . GLN A 1 190 ? 11.088 -12.191 -7.682 1.00 38.03 190 GLN A N 1
ATOM 1561 C CA . GLN A 1 190 ? 11.821 -12.961 -8.690 1.00 38.03 190 GLN A CA 1
ATOM 1562 C C . GLN A 1 190 ? 13.006 -12.127 -9.183 1.00 38.03 190 GLN A C 1
ATOM 1564 O O . GLN A 1 190 ? 12.893 -11.360 -10.129 1.00 38.03 190 GLN A O 1
ATOM 1569 N N . ASN A 1 191 ? 14.153 -12.271 -8.521 1.00 37.44 191 ASN A N 1
ATOM 1570 C CA . ASN A 1 191 ? 15.438 -11.896 -9.101 1.00 37.44 191 ASN A CA 1
ATOM 1571 C C . ASN A 1 191 ? 16.491 -12.915 -8.651 1.00 37.44 191 ASN A C 1
ATOM 1573 O O . ASN A 1 191 ? 17.183 -12.687 -7.665 1.00 37.44 191 ASN A O 1
ATOM 1577 N N . SER A 1 192 ? 16.526 -14.070 -9.335 1.00 35.75 192 SER A N 1
ATOM 1578 C CA . SER A 1 192 ? 17.668 -15.014 -9.350 1.00 35.75 192 SER A CA 1
ATOM 1579 C C . SER A 1 192 ? 17.464 -16.292 -10.199 1.00 35.75 192 SER A C 1
ATOM 1581 O O . SER A 1 192 ? 18.097 -17.299 -9.907 1.00 35.75 192 SER A O 1
ATOM 1583 N N . MET A 1 193 ? 16.601 -16.323 -11.229 1.00 34.34 193 MET A N 1
ATOM 1584 C CA . MET A 1 193 ? 16.354 -17.578 -11.983 1.00 34.34 193 MET A CA 1
ATOM 1585 C C . MET A 1 193 ? 16.403 -17.475 -13.517 1.00 34.34 193 MET A C 1
ATOM 1587 O O . MET A 1 193 ? 16.066 -18.458 -14.166 1.00 34.34 193 MET A O 1
ATOM 1591 N N . LEU A 1 194 ? 16.806 -16.350 -14.123 1.00 36.50 194 LEU A N 1
ATOM 1592 C CA . LEU A 1 194 ? 16.889 -16.236 -15.593 1.00 36.50 194 LEU A CA 1
ATOM 1593 C C . LEU A 1 194 ? 18.042 -15.345 -16.093 1.00 36.50 194 LEU A C 1
ATOM 1595 O O . LEU A 1 194 ? 17.831 -14.514 -16.968 1.00 36.50 194 LEU A O 1
ATOM 1599 N N . ASN A 1 195 ? 19.248 -15.528 -15.555 1.00 36.44 195 ASN A N 1
ATOM 1600 C CA . ASN A 1 195 ? 20.500 -15.244 -16.267 1.00 36.44 195 ASN A CA 1
ATOM 1601 C C . ASN A 1 195 ? 21.522 -16.315 -15.897 1.00 36.44 195 ASN A C 1
ATOM 1603 O O . ASN A 1 195 ? 21.694 -16.532 -14.675 1.00 36.44 195 ASN A O 1
#

Secondary structure (DSSP, 8-state):
-HHHHHHHHHHHTTS-HHHHHHHHHHHHHHHHHTEEEHHHHHHHHHHHHHHHHHHHHHHTT-TT-HHHHHHHHHHHHHHHHHHHHHHHS--TTTTSEEEHHHHHHHHHHHHGGGHHHHHHHHTT----HHHHHHHHHHHHHHHHHHHHHHHHHHHHHHHSTTPPP-STHHHH-TTHHHHHHHHHTTTS---SS--

Foldseek 3Di:
DVVVVVVLVVVVVVDDPVVSVVVVVVVVVVQVVQKDFLVVLVLVLQQCLLVVLVVLCVVLVLPVAPLSVLLSVLSNVVSVVVNVCCVPQNDPNRRDIDGPVVSVVVNVVSCVLVVQSNCCSNVVDHDDPVVSVVLVVLLVVLVVQQSVVSVVVRVCCVVPPPDDDCDDSCVVPVCSNVVSVVSSSPSHDDDDDDD

Radius of gyration: 22.52 Å; Cα contacts (8 Å, |Δi|>4): 167; chains: 1; bounding box: 45×41×70 Å

Solvent-accessible surface area (backbone atoms only — not comparable to full-atom values): 10862 Å² total; per-residue (Å²): 124,69,72,64,58,55,56,53,58,61,52,58,78,77,41,61,74,71,57,45,55,50,50,53,48,50,54,52,51,55,54,55,74,48,44,46,44,44,40,60,45,53,38,52,53,32,50,44,44,24,58,52,46,51,49,46,33,60,76,60,68,39,84,87,40,62,49,54,53,51,50,33,52,56,50,22,50,47,13,50,50,49,42,51,41,55,72,77,50,52,58,73,81,35,65,40,75,34,47,55,71,61,40,51,52,52,38,56,63,54,54,58,64,53,51,52,61,47,52,42,42,74,66,65,51,79,69,60,68,72,58,55,51,52,49,50,53,42,29,52,53,9,52,49,37,20,55,54,36,47,46,51,52,39,53,49,44,69,79,40,66,94,59,83,77,63,60,76,62,38,59,82,33,92,54,38,33,60,55,9,51,54,39,61,60,70,83,72,84,85,89,87,86,87,130

Mean predicted aligned error: 10.49 Å

Sequence (195 aa):
MFQYKVYILILGNLANKTNFRSYVSFHSNCAILFSMKQKYFIDSHKALTGLVVLLMIAIYNQWTNTTAWLYLALHGTYGILWVLKSNIFPDKSWEQEISWGYGLVNLVALSLYWISPWLIISQSVHVPAWYLGMCVSLYIFGIFFHFTTDMQKYIALKLQPAHLITTGMATHCRNMNYFGELFLLHYATQNSMLN

Nearest PDB structures (foldseek):
  8yej-assembly1_A  TM=2.830E-01  e=6.287E+00  Guillardia theta CCMP2712

pLDDT: mean 82.03, std 19.08, range [32.56, 98.25]